Protein AF-A0A8C5S4S9-F1 (afdb_monomer)

Structure (mmCIF, N/CA/C/O backbone):
data_AF-A0A8C5S4S9-F1
#
_entry.id   AF-A0A8C5S4S9-F1
#
loop_
_atom_site.group_PDB
_atom_site.id
_atom_site.type_symbol
_atom_site.label_atom_id
_atom_site.label_alt_id
_atom_site.label_comp_id
_atom_site.label_asym_id
_atom_site.label_entity_id
_atom_site.label_seq_id
_atom_site.pdbx_PDB_ins_code
_atom_site.Cartn_x
_atom_site.Cartn_y
_atom_site.Cartn_z
_atom_site.occupancy
_atom_site.B_iso_or_equiv
_atom_site.auth_seq_id
_atom_site.auth_comp_id
_atom_site.auth_asym_id
_atom_site.auth_atom_id
_atom_site.pdbx_PDB_model_num
ATOM 1 N N . MET A 1 1 ? 7.494 -18.352 -53.595 1.00 38.97 1 MET A N 1
ATOM 2 C CA . MET A 1 1 ? 6.704 -17.317 -52.896 1.00 38.97 1 MET A CA 1
ATOM 3 C C . MET A 1 1 ? 6.605 -17.725 -51.432 1.00 38.97 1 MET A C 1
ATOM 5 O O . MET A 1 1 ? 5.595 -18.235 -50.976 1.00 38.97 1 MET A O 1
ATOM 9 N N . THR A 1 2 ? 7.733 -17.631 -50.736 1.00 35.62 2 THR A N 1
ATOM 10 C CA . THR A 1 2 ? 7.888 -17.938 -49.314 1.00 35.62 2 THR A CA 1
ATOM 11 C C . THR A 1 2 ? 7.543 -16.669 -48.554 1.00 35.62 2 THR A C 1
ATOM 13 O O . THR A 1 2 ? 8.351 -15.748 -48.471 1.00 35.6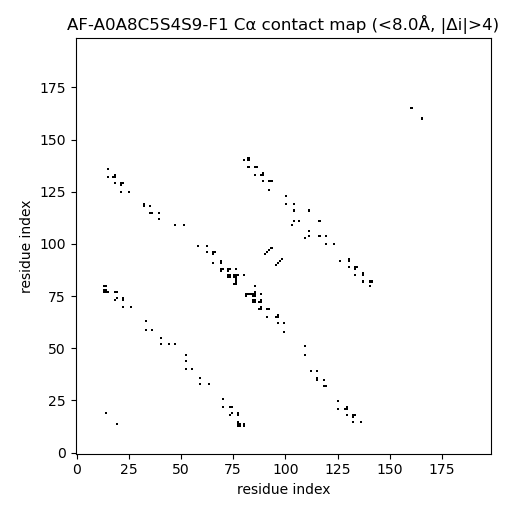2 2 THR A O 1
ATOM 16 N N . VAL A 1 3 ? 6.305 -16.586 -48.073 1.00 40.84 3 VAL A N 1
ATOM 17 C CA . VAL A 1 3 ? 5.903 -15.522 -47.154 1.00 40.84 3 VAL A CA 1
ATOM 18 C C . VAL A 1 3 ? 6.574 -15.833 -45.823 1.00 40.84 3 VAL A C 1
ATOM 20 O O . VAL A 1 3 ? 6.174 -16.738 -45.095 1.00 40.84 3 VAL A O 1
ATOM 23 N N . PHE A 1 4 ? 7.662 -15.111 -45.579 1.00 39.53 4 PHE A N 1
ATOM 24 C CA . PHE A 1 4 ? 8.308 -14.951 -44.290 1.00 39.53 4 PHE A CA 1
ATOM 25 C C . PHE A 1 4 ? 7.225 -14.461 -43.321 1.00 39.53 4 PHE A C 1
ATOM 27 O O . PHE A 1 4 ? 6.829 -13.297 -43.360 1.00 39.53 4 PHE A O 1
ATOM 34 N N . PHE A 1 5 ? 6.687 -15.359 -42.497 1.00 38.72 5 PHE A N 1
ATOM 35 C CA . PHE A 1 5 ? 5.908 -14.968 -41.330 1.00 38.72 5 PHE A CA 1
ATOM 36 C C . PHE A 1 5 ? 6.925 -14.384 -40.346 1.00 38.72 5 PHE A C 1
ATOM 38 O O . PHE A 1 5 ? 7.468 -15.075 -39.488 1.00 38.72 5 PHE A O 1
ATOM 45 N N . SER A 1 6 ? 7.285 -13.120 -40.569 1.00 36.81 6 SER A N 1
ATOM 46 C CA . SER A 1 6 ? 7.938 -12.308 -39.560 1.00 36.81 6 SER A CA 1
ATOM 47 C C . SER A 1 6 ? 6.932 -12.216 -38.421 1.00 36.81 6 SER A C 1
ATOM 49 O O . SER A 1 6 ? 5.941 -11.492 -38.500 1.00 36.81 6 SER A O 1
ATOM 51 N N . VAL A 1 7 ? 7.143 -13.050 -37.402 1.00 41.44 7 VAL A N 1
ATOM 52 C CA . VAL A 1 7 ? 6.649 -12.796 -36.054 1.00 41.44 7 VAL A CA 1
ATOM 53 C C . VAL A 1 7 ? 7.314 -11.490 -35.643 1.00 41.44 7 VAL A C 1
ATOM 55 O O . VAL A 1 7 ? 8.430 -11.459 -35.135 1.00 41.44 7 VAL A O 1
ATOM 58 N N . SER A 1 8 ? 6.661 -10.399 -36.014 1.00 35.59 8 SER A N 1
ATOM 59 C CA . SER A 1 8 ? 6.901 -9.080 -35.473 1.00 35.59 8 SER A CA 1
ATOM 60 C C . SER A 1 8 ? 6.427 -9.171 -34.023 1.00 35.59 8 SER A C 1
ATOM 62 O O . SER A 1 8 ? 5.236 -9.252 -33.723 1.00 35.59 8 SER A O 1
ATOM 64 N N . SER A 1 9 ? 7.402 -9.290 -33.123 1.00 41.84 9 SER A N 1
ATOM 65 C CA . SER A 1 9 ? 7.269 -9.118 -31.677 1.00 41.84 9 SER A CA 1
ATOM 66 C C . SER A 1 9 ? 6.984 -7.650 -31.339 1.00 41.84 9 SER A C 1
ATOM 68 O O . SER A 1 9 ? 7.637 -7.070 -30.477 1.00 41.84 9 SER A O 1
ATOM 70 N N . ASP A 1 10 ? 6.033 -7.029 -32.031 1.00 40.47 10 ASP A N 1
ATOM 71 C CA . ASP A 1 10 ? 5.680 -5.635 -31.812 1.00 40.47 10 ASP A CA 1
ATOM 72 C C . ASP A 1 10 ? 4.428 -5.588 -30.927 1.00 40.47 10 ASP A C 1
ATOM 74 O O . ASP A 1 10 ? 3.316 -5.894 -31.366 1.00 40.47 10 ASP A O 1
ATOM 78 N N . ASN A 1 11 ? 4.654 -5.179 -29.668 1.00 42.78 11 ASN A N 1
ATOM 79 C CA . ASN A 1 11 ? 3.703 -4.870 -28.578 1.00 42.78 11 ASN A CA 1
ATOM 80 C C . ASN A 1 11 ? 3.531 -5.913 -27.455 1.00 42.78 11 ASN A C 1
ATOM 82 O O . ASN A 1 11 ? 2.502 -5.929 -26.773 1.00 42.78 11 ASN A O 1
ATOM 86 N N . GLU A 1 12 ? 4.525 -6.762 -27.194 1.00 39.09 12 GLU A N 1
ATOM 87 C CA . GLU A 1 12 ? 4.418 -7.776 -26.141 1.00 39.09 12 GLU A CA 1
ATOM 88 C C . GLU A 1 12 ? 4.903 -7.265 -24.765 1.00 39.09 12 GLU A C 1
ATOM 90 O O . GLU A 1 12 ? 6.064 -7.380 -24.395 1.00 39.09 12 GLU A O 1
ATOM 95 N N . ILE A 1 13 ? 3.946 -6.727 -23.996 1.00 50.44 13 ILE A N 1
ATOM 96 C CA . ILE A 1 13 ? 3.902 -6.675 -22.521 1.00 50.44 13 ILE A CA 1
ATOM 97 C C . ILE A 1 13 ? 5.041 -5.898 -21.841 1.00 50.44 13 ILE A C 1
ATOM 99 O O . ILE A 1 13 ? 6.048 -6.468 -21.427 1.00 50.44 13 ILE A O 1
ATOM 103 N N . VAL A 1 14 ? 4.794 -4.623 -21.534 1.00 52.31 14 VAL A N 1
ATOM 104 C CA . VAL A 1 14 ? 5.668 -3.869 -20.614 1.00 52.31 14 VAL A CA 1
ATOM 105 C C . VAL A 1 14 ? 4.982 -3.374 -19.339 1.00 52.31 14 VAL A C 1
ATOM 107 O O . VAL A 1 14 ? 5.561 -2.665 -18.524 1.00 52.31 14 VAL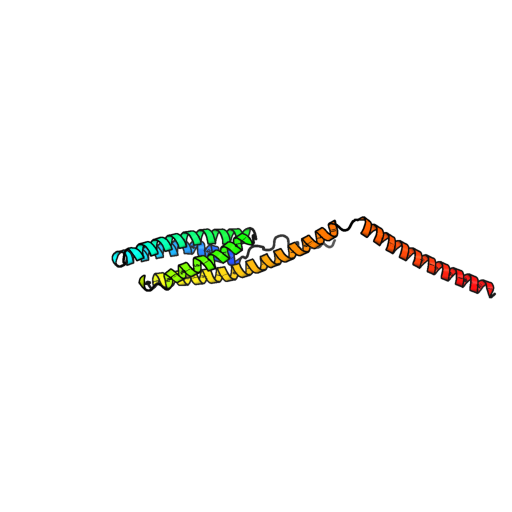 A O 1
ATOM 110 N N . SER A 1 15 ? 3.766 -3.854 -19.087 1.00 56.84 15 SER A N 1
ATOM 111 C CA . SER A 1 15 ? 3.096 -3.696 -17.799 1.00 56.84 15 SER A CA 1
ATOM 112 C C . SER A 1 15 ? 2.991 -5.042 -17.091 1.00 56.84 15 SER A C 1
ATOM 114 O O . SER A 1 15 ? 2.522 -6.028 -17.663 1.00 56.84 15 SER A O 1
ATOM 116 N N . SER A 1 16 ? 3.387 -5.104 -15.822 1.00 66.94 16 SER A N 1
ATOM 117 C CA . SER A 1 16 ? 3.239 -6.311 -15.011 1.00 66.94 16 SER A CA 1
ATOM 118 C C . SER A 1 16 ? 1.754 -6.582 -14.715 1.00 66.94 16 SER A C 1
ATOM 120 O O . SER A 1 16 ? 1.133 -5.953 -13.857 1.00 66.94 16 SER A O 1
ATOM 122 N N . LEU A 1 17 ? 1.180 -7.537 -15.449 1.00 71.44 17 LEU A N 1
ATOM 123 C CA . LEU A 1 17 ? -0.217 -7.981 -15.335 1.00 71.44 17 LEU A CA 1
ATOM 124 C C . LEU A 1 17 ? -0.619 -8.354 -13.885 1.00 71.44 17 LEU A C 1
ATOM 126 O O . LEU A 1 17 ? -1.685 -7.932 -13.433 1.00 71.44 17 LEU A O 1
ATOM 130 N N . PRO A 1 18 ? 0.232 -9.034 -13.083 1.00 76.31 18 PRO A N 1
ATOM 131 C CA . PRO A 1 18 ? -0.090 -9.348 -11.688 1.00 76.31 18 PRO A CA 1
ATOM 132 C C . PRO A 1 18 ? -0.241 -8.115 -10.784 1.00 76.31 18 PRO A C 1
ATOM 134 O O . PRO A 1 18 ? -1.096 -8.104 -9.898 1.00 76.31 18 PRO A O 1
ATOM 137 N N . LEU A 1 19 ? 0.569 -7.072 -11.005 1.00 79.19 19 LEU A N 1
ATOM 138 C CA . LEU A 1 19 ? 0.519 -5.840 -10.216 1.00 79.19 19 LEU A CA 1
ATOM 139 C C . LEU A 1 19 ? -0.777 -5.075 -10.508 1.00 79.19 19 LEU A C 1
ATOM 141 O O . LEU A 1 19 ? -1.466 -4.666 -9.579 1.00 79.19 19 LEU A O 1
ATOM 145 N N . GLN A 1 20 ? -1.155 -4.962 -11.786 1.00 83.38 20 GLN A N 1
ATOM 146 C CA . GLN A 1 20 ? -2.422 -4.354 -12.212 1.00 83.38 20 GLN A CA 1
ATOM 147 C C . GLN A 1 20 ? -3.637 -5.051 -11.595 1.00 83.38 20 GLN A C 1
ATOM 149 O O . GLN A 1 20 ? -4.500 -4.386 -11.021 1.00 83.38 20 GLN A O 1
ATOM 154 N N . MET A 1 21 ? -3.679 -6.385 -11.653 1.00 83.81 21 MET A N 1
ATOM 155 C CA . MET A 1 21 ? -4.779 -7.148 -11.060 1.00 83.81 21 MET A CA 1
ATOM 156 C C . MET A 1 21 ? -4.850 -6.946 -9.543 1.00 83.81 21 MET A C 1
ATOM 158 O O . MET A 1 21 ? -5.934 -6.748 -8.997 1.00 83.81 21 MET A O 1
ATOM 162 N N . SER A 1 22 ? -3.707 -6.926 -8.852 1.00 82.56 22 SER A N 1
ATOM 163 C CA . SER A 1 22 ? -3.674 -6.682 -7.406 1.00 82.56 22 SER A CA 1
ATOM 164 C C . SER A 1 22 ? -4.123 -5.270 -7.022 1.00 82.56 22 SER A C 1
ATOM 166 O O . SER A 1 22 ? -4.872 -5.113 -6.057 1.00 82.56 22 SER A O 1
ATOM 168 N N . LEU A 1 23 ? -3.707 -4.247 -7.775 1.00 84.88 23 LEU A N 1
ATOM 169 C CA . LEU A 1 23 ? -4.139 -2.863 -7.560 1.00 84.88 23 LEU A CA 1
ATOM 170 C C . LEU A 1 23 ? -5.648 -2.712 -7.767 1.00 84.88 23 LEU A C 1
ATOM 172 O O . LEU A 1 23 ? -6.304 -2.039 -6.976 1.00 84.88 23 LEU A O 1
ATOM 176 N N . TYR A 1 24 ? -6.207 -3.383 -8.777 1.00 86.69 24 TYR A N 1
ATOM 177 C CA . TYR A 1 24 ? -7.645 -3.373 -9.037 1.00 86.69 24 TYR A CA 1
ATOM 178 C C . TYR A 1 24 ? -8.449 -3.949 -7.866 1.00 86.69 24 TYR A C 1
ATOM 180 O O . TYR A 1 24 ? -9.407 -3.328 -7.403 1.00 86.69 24 TYR A O 1
ATOM 188 N N . PHE A 1 25 ? -8.040 -5.106 -7.336 1.00 86.44 25 PHE A N 1
ATOM 189 C CA . PHE A 1 25 ? -8.694 -5.678 -6.156 1.00 86.44 25 PHE A CA 1
ATOM 190 C C . PHE A 1 25 ? -8.554 -4.779 -4.926 1.00 86.44 25 PHE A C 1
ATOM 192 O O . PHE A 1 25 ? -9.504 -4.644 -4.156 1.00 86.44 25 PHE A O 1
ATOM 199 N N . ASN A 1 26 ? -7.400 -4.131 -4.756 1.00 86.94 26 ASN A N 1
ATOM 200 C CA . ASN A 1 26 ? -7.175 -3.237 -3.627 1.00 86.94 26 ASN A CA 1
ATOM 201 C C . ASN A 1 26 ? -8.050 -1.970 -3.708 1.00 86.94 26 ASN A C 1
ATOM 203 O O . ASN A 1 26 ? -8.653 -1.587 -2.709 1.00 86.94 26 ASN A O 1
ATOM 207 N N . LEU A 1 27 ? -8.240 -1.404 -4.906 1.00 88.44 27 LEU A N 1
ATOM 208 C CA . LEU A 1 27 ? -9.135 -0.263 -5.132 1.00 88.44 27 LEU A CA 1
ATOM 209 C C . LEU A 1 27 ? -10.578 -0.551 -4.687 1.00 88.44 27 LEU A C 1
ATOM 211 O O . LEU A 1 27 ? -11.213 0.301 -4.070 1.00 88.44 27 LEU A O 1
ATOM 215 N N . TRP A 1 28 ? -11.088 -1.754 -4.963 1.00 88.19 28 TRP A N 1
ATOM 216 C CA . TRP A 1 28 ? -12.419 -2.179 -4.516 1.00 88.19 28 TRP A CA 1
ATOM 217 C 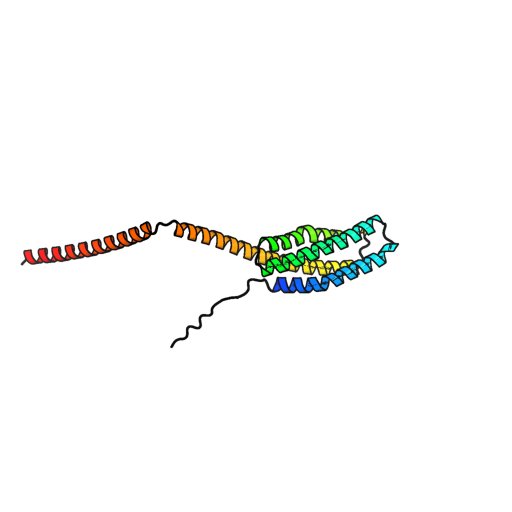C . TRP A 1 28 ? -12.476 -2.533 -3.029 1.00 88.19 28 TRP A C 1
ATOM 219 O O . TRP A 1 28 ? -13.494 -2.306 -2.375 1.00 88.19 28 TRP A O 1
ATOM 229 N N . PHE A 1 29 ? -11.390 -3.074 -2.477 1.00 87.12 29 PHE A N 1
ATOM 230 C CA . PHE A 1 29 ? -11.291 -3.383 -1.053 1.00 87.12 29 PHE A CA 1
ATOM 231 C C . PHE A 1 29 ? -11.189 -2.119 -0.186 1.00 87.12 29 PHE A C 1
ATOM 233 O O . PHE A 1 29 ? -11.683 -2.105 0.940 1.00 87.12 29 PHE A O 1
ATOM 240 N N . PHE A 1 30 ? -10.598 -1.043 -0.703 1.00 87.56 30 PHE A N 1
ATOM 241 C CA . PHE A 1 30 ? -10.390 0.210 0.019 1.00 87.56 30 PHE A CA 1
ATOM 242 C C . PHE A 1 30 ? -11.662 0.835 0.634 1.00 87.56 30 PHE A C 1
ATOM 244 O O . PHE A 1 30 ? -11.658 1.088 1.841 1.00 87.56 30 PHE A O 1
ATOM 251 N N . PRO A 1 31 ? -12.773 1.054 -0.102 1.00 89.50 31 PRO A N 1
ATOM 252 C CA . PRO A 1 31 ? -14.001 1.591 0.491 1.00 89.50 31 PRO A CA 1
ATOM 253 C C . PRO A 1 31 ? -14.595 0.656 1.551 1.00 89.50 31 PRO A C 1
ATOM 255 O O . PRO A 1 31 ? -15.156 1.128 2.540 1.00 89.50 31 PRO A O 1
ATOM 258 N N . PHE A 1 32 ? -14.433 -0.662 1.390 1.00 88.94 32 PHE A N 1
ATOM 259 C CA . PHE A 1 32 ? -14.856 -1.642 2.389 1.00 88.94 32 PHE A CA 1
ATOM 260 C C . PHE A 1 32 ? -14.006 -1.554 3.665 1.00 88.94 32 PHE A C 1
ATOM 262 O O . PHE A 1 32 ? -14.555 -1.475 4.766 1.00 88.94 32 PHE A O 1
ATOM 269 N N . TRP A 1 33 ? -12.678 -1.492 3.526 1.00 88.94 33 TRP A N 1
ATOM 270 C CA . TRP A 1 33 ? -11.756 -1.264 4.641 1.00 88.94 33 TRP A CA 1
ATOM 271 C C . TRP A 1 33 ? -12.110 0.032 5.379 1.00 88.94 33 TRP A C 1
ATOM 273 O O . TRP A 1 33 ? -12.269 0.020 6.599 1.00 88.94 33 TRP A O 1
ATOM 283 N N . TRP A 1 34 ? -12.333 1.127 4.649 1.00 90.19 34 TRP A N 1
ATOM 284 C CA . TRP A 1 34 ? -12.670 2.430 5.222 1.00 90.19 34 TRP A CA 1
ATOM 285 C C . TRP A 1 34 ? -14.006 2.416 5.976 1.00 90.19 34 TRP A C 1
ATOM 287 O O . TRP A 1 34 ? -14.070 2.855 7.126 1.00 90.19 34 TRP A O 1
ATOM 297 N N . ALA A 1 35 ? -15.054 1.842 5.377 1.00 90.12 35 ALA A N 1
ATOM 298 C CA . ALA A 1 35 ? -16.357 1.695 6.023 1.00 90.12 35 ALA A CA 1
ATOM 299 C C . ALA A 1 35 ? -16.266 0.847 7.301 1.00 90.12 35 ALA A C 1
ATOM 301 O O . ALA A 1 35 ? -16.835 1.218 8.331 1.00 90.12 35 ALA A O 1
ATOM 302 N N . SER A 1 36 ? -15.505 -0.253 7.262 1.00 87.88 36 SER A N 1
ATOM 303 C CA . SER A 1 36 ? -15.272 -1.082 8.446 1.00 87.88 36 SER A CA 1
ATOM 304 C C . SER A 1 36 ? -14.525 -0.306 9.537 1.00 87.88 36 SER A C 1
ATOM 306 O O . SER A 1 36 ? -14.958 -0.316 10.684 1.00 87.88 36 SER A O 1
ATOM 308 N N . SER A 1 37 ? -13.490 0.466 9.191 1.00 87.69 37 SER A N 1
ATOM 309 C CA . SER A 1 37 ? -12.743 1.303 10.137 1.00 87.69 37 SER A CA 1
ATOM 310 C C . SER A 1 37 ? -13.637 2.349 10.814 1.00 87.69 37 SER A C 1
ATOM 312 O O . SER A 1 37 ? -13.530 2.558 12.023 1.00 87.69 37 SER A O 1
ATOM 314 N N . ILE A 1 38 ? -14.576 2.957 10.080 1.00 89.25 38 ILE A N 1
ATOM 315 C CA . ILE A 1 38 ? -15.553 3.898 10.653 1.00 89.25 38 ILE A CA 1
ATOM 316 C C . ILE A 1 38 ? -16.549 3.196 11.569 1.00 89.25 38 ILE A C 1
ATOM 318 O O . ILE A 1 38 ? -16.791 3.676 12.676 1.00 89.25 38 ILE A O 1
ATOM 322 N N . ALA A 1 39 ? -17.125 2.072 11.138 1.00 88.38 39 ALA A N 1
ATOM 323 C CA . ALA A 1 39 ? -18.076 1.320 11.955 1.00 88.38 39 ALA A CA 1
ATOM 324 C C . ALA A 1 39 ? -17.450 0.922 13.302 1.00 88.38 39 ALA A C 1
ATOM 326 O O . ALA A 1 39 ? -18.063 1.063 14.360 1.00 88.38 39 ALA A O 1
ATOM 327 N N . MET A 1 40 ? -16.188 0.506 13.273 1.00 83.50 40 MET A N 1
ATOM 328 C CA . MET A 1 40 ? -15.442 0.088 14.456 1.00 83.50 40 MET A CA 1
ATOM 329 C C . MET A 1 40 ? -15.078 1.261 15.366 1.00 83.50 40 MET A C 1
ATOM 331 O O . MET A 1 40 ? -15.190 1.152 16.592 1.00 83.50 40 MET A O 1
ATOM 335 N N . LEU A 1 41 ? -14.741 2.412 14.777 1.00 84.12 41 LEU A N 1
ATOM 336 C CA . LEU A 1 41 ? -14.554 3.659 15.513 1.00 84.12 41 LEU A CA 1
ATOM 337 C C . LEU A 1 41 ? -15.836 4.067 16.253 1.00 84.12 41 LEU A C 1
ATOM 339 O O . LEU A 1 41 ? -15.757 4.427 17.425 1.00 84.12 41 LEU A O 1
ATOM 343 N N . GLN A 1 42 ? -17.006 3.965 15.611 1.00 85.00 42 GLN A N 1
ATOM 344 C CA . GLN A 1 42 ? -18.306 4.290 16.218 1.00 85.00 42 GLN A CA 1
ATOM 345 C C . GLN A 1 42 ? -18.621 3.388 17.419 1.00 85.00 42 GLN A C 1
ATOM 347 O O . GLN A 1 42 ? -18.983 3.887 18.483 1.00 85.00 42 GLN A O 1
ATOM 352 N N . LEU A 1 43 ? -18.399 2.074 17.295 1.00 82.88 43 LEU A N 1
ATOM 353 C CA . LEU A 1 43 ? -18.622 1.118 18.391 1.00 82.88 43 LEU A CA 1
ATOM 354 C C . LEU A 1 43 ? -17.753 1.406 19.624 1.00 82.88 43 LEU A C 1
ATOM 356 O O . LEU A 1 43 ? -18.144 1.117 20.754 1.00 82.88 43 LEU A O 1
ATOM 360 N N . LYS A 1 44 ? -16.562 1.967 19.412 1.00 79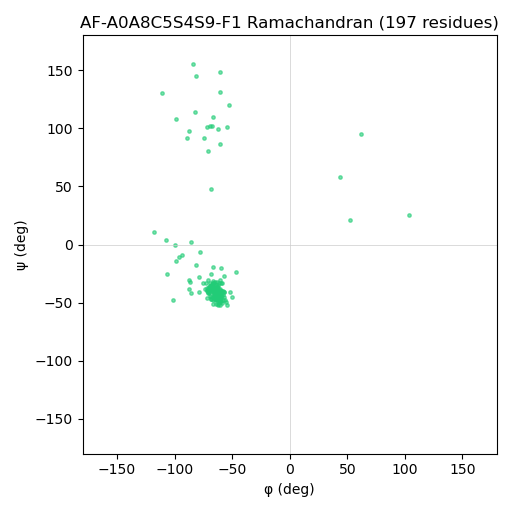.19 44 LYS A N 1
ATOM 361 C CA . LYS A 1 44 ? -15.585 2.269 20.464 1.00 79.19 44 LYS A CA 1
ATOM 362 C C . LYS A 1 44 ? -15.651 3.710 20.965 1.00 79.19 44 LYS A C 1
ATOM 364 O O . LYS A 1 44 ? -15.035 4.024 21.986 1.00 79.19 44 LYS A O 1
ATOM 369 N N . TYR A 1 45 ? -16.393 4.575 20.275 1.00 77.69 45 TYR A N 1
ATOM 370 C CA . TYR A 1 45 ? -16.362 6.022 20.471 1.00 77.69 45 TYR A CA 1
ATOM 371 C C . TYR A 1 45 ? -16.740 6.446 21.898 1.00 77.69 45 TYR A C 1
ATOM 373 O O . TYR A 1 45 ? -16.178 7.402 22.430 1.00 77.69 45 TYR A O 1
ATOM 381 N N . SER A 1 46 ? -17.645 5.711 22.548 1.00 74.75 46 SER A N 1
ATOM 382 C CA . SER A 1 46 ? -18.094 6.000 23.917 1.00 74.75 46 SER A CA 1
ATOM 383 C C . SER A 1 46 ? -17.156 5.486 25.014 1.00 74.75 46 SER A C 1
ATOM 385 O O . SER A 1 46 ? -17.264 5.933 26.150 1.00 74.75 46 SER A O 1
ATOM 387 N N . VAL A 1 47 ? -16.256 4.547 24.702 1.00 75.38 47 VAL A N 1
ATOM 388 C CA . VAL A 1 47 ? -15.431 3.835 25.700 1.00 75.38 47 VAL A CA 1
ATOM 389 C C . VAL A 1 47 ? -13.973 4.305 25.681 1.00 75.38 47 VAL A C 1
ATOM 391 O O . VAL A 1 47 ? -13.272 4.190 26.686 1.00 75.38 47 VAL A O 1
ATOM 394 N N . LEU A 1 48 ? -13.494 4.830 24.548 1.00 77.56 48 LEU A N 1
ATOM 395 C CA . LEU A 1 48 ? -12.108 5.275 24.405 1.00 77.56 48 LEU A CA 1
ATOM 396 C C . LEU A 1 48 ? -11.872 6.687 24.980 1.00 77.56 48 LEU A C 1
ATOM 398 O O . LEU A 1 48 ? -12.721 7.563 24.816 1.00 77.56 48 LEU A O 1
ATOM 402 N N . PRO A 1 49 ? -10.692 6.946 25.573 1.00 80.94 49 PRO A N 1
ATOM 403 C CA . PRO A 1 49 ? -10.229 8.297 25.891 1.00 80.94 49 PRO A CA 1
ATOM 404 C C . PRO A 1 49 ? -10.090 9.188 24.645 1.00 80.94 49 PRO A C 1
ATOM 406 O O . PRO A 1 49 ? -9.720 8.708 23.572 1.00 80.94 49 PRO A O 1
ATOM 409 N N . ASP A 1 50 ? -10.310 10.498 24.787 1.00 82.56 50 ASP A N 1
ATOM 410 C CA . ASP A 1 50 ? -10.366 11.435 23.650 1.00 82.56 50 ASP A CA 1
ATOM 411 C C . ASP A 1 50 ? -9.067 11.529 22.833 1.00 82.56 50 ASP A C 1
ATOM 413 O O . ASP A 1 50 ? -9.116 11.653 21.609 1.00 82.56 50 ASP A O 1
ATOM 417 N N . TYR A 1 51 ? -7.899 11.387 23.467 1.00 84.19 51 TYR A N 1
ATOM 418 C CA . TYR A 1 51 ? -6.617 11.410 22.755 1.00 84.19 51 TYR A CA 1
ATOM 419 C C . TYR A 1 51 ? -6.469 10.229 21.780 1.00 84.19 51 TYR A C 1
ATOM 421 O O . TYR A 1 51 ? -5.991 10.410 20.661 1.00 84.19 51 TYR A O 1
ATOM 429 N N . TYR A 1 52 ? -6.949 9.033 22.143 1.00 82.38 52 TYR A N 1
ATOM 430 C CA . TYR A 1 52 ? -6.943 7.880 21.237 1.00 82.38 52 TYR A CA 1
ATOM 431 C C . TYR A 1 52 ? -7.927 8.048 20.079 1.00 82.38 52 TYR A C 1
ATOM 433 O O . TYR A 1 52 ? -7.634 7.597 18.973 1.00 82.38 52 TYR A O 1
ATOM 441 N N . LYS A 1 53 ? -9.063 8.727 20.293 1.00 85.31 53 LYS A N 1
ATOM 442 C CA . LYS A 1 53 ? -10.010 9.046 19.209 1.00 85.31 53 LYS A CA 1
ATOM 443 C C . LYS A 1 53 ? -9.342 9.920 18.154 1.00 85.31 53 LYS A C 1
ATOM 445 O O . LYS A 1 53 ? -9.437 9.617 16.968 1.00 85.31 53 LYS A O 1
ATOM 450 N N . PHE A 1 54 ? -8.633 10.965 18.586 1.00 87.25 54 PHE A N 1
ATOM 451 C CA . PHE A 1 54 ? -7.926 11.865 17.676 1.00 87.25 54 PHE A CA 1
ATOM 452 C C . PHE A 1 54 ? -6.848 11.131 16.871 1.00 87.25 54 PHE A C 1
ATOM 454 O O . PHE A 1 54 ? -6.771 11.286 15.650 1.00 87.25 54 PHE A O 1
ATOM 461 N N . ILE A 1 55 ? -6.064 10.283 17.542 1.00 87.75 55 ILE A N 1
ATOM 462 C CA . ILE A 1 55 ? -5.045 9.446 16.900 1.00 87.75 55 ILE A CA 1
ATOM 463 C C . ILE A 1 55 ? -5.685 8.511 15.865 1.00 87.75 55 ILE A C 1
ATOM 465 O O . ILE A 1 55 ? -5.223 8.468 14.730 1.00 87.75 55 ILE A O 1
ATOM 469 N N . LEU A 1 56 ? -6.767 7.804 16.210 1.00 86.31 56 LEU A N 1
ATOM 470 C CA . LEU A 1 56 ? -7.455 6.893 15.286 1.00 86.31 56 LEU A CA 1
ATOM 471 C C . LEU A 1 56 ? -8.012 7.611 14.057 1.00 86.31 56 LEU A C 1
ATOM 473 O O . LEU A 1 56 ? -7.785 7.159 12.938 1.00 86.31 56 LEU A O 1
ATOM 477 N N . VAL A 1 57 ? -8.718 8.728 14.251 1.00 89.25 57 VAL A N 1
ATOM 478 C CA . VAL A 1 57 ? -9.286 9.515 13.145 1.00 89.25 57 VAL A CA 1
ATOM 479 C C . VAL A 1 57 ? -8.176 10.005 12.220 1.00 89.25 57 VAL A C 1
ATOM 481 O O . VAL A 1 57 ? -8.267 9.839 11.003 1.00 89.25 57 VAL A O 1
ATOM 484 N N . THR A 1 58 ? -7.101 10.545 12.797 1.00 90.56 58 THR A N 1
ATOM 485 C CA . THR A 1 58 ? -5.944 11.025 12.033 1.00 90.56 58 THR A CA 1
ATOM 486 C C . THR A 1 58 ? -5.292 9.886 11.256 1.00 90.56 58 THR A C 1
ATOM 488 O O . THR A 1 58 ? -5.025 10.042 10.067 1.00 90.56 58 THR A O 1
ATOM 491 N N . SER A 1 59 ? -5.098 8.721 11.877 1.00 88.75 59 SER A N 1
ATOM 492 C CA . SER A 1 59 ? -4.534 7.552 11.203 1.00 88.75 59 SER A CA 1
ATOM 493 C C . SER A 1 59 ? -5.426 7.043 10.072 1.00 88.75 59 SER A C 1
ATOM 495 O O . SER A 1 59 ? -4.906 6.760 9.001 1.00 88.75 59 SER A O 1
ATOM 497 N N . ILE A 1 60 ? -6.754 6.982 10.243 1.00 89.69 60 ILE A N 1
ATOM 498 C CA . ILE A 1 60 ? -7.679 6.569 9.169 1.00 89.69 60 ILE A CA 1
ATOM 499 C C . ILE A 1 60 ? -7.567 7.517 7.968 1.00 89.69 60 ILE A C 1
ATOM 501 O O . ILE A 1 60 ? -7.481 7.052 6.829 1.00 89.69 60 ILE A O 1
ATOM 505 N N . ILE A 1 61 ? -7.532 8.833 8.203 1.00 91.81 61 ILE A N 1
ATOM 506 C CA . ILE A 1 61 ? -7.370 9.836 7.139 1.00 91.81 61 ILE A CA 1
ATOM 507 C C . ILE A 1 61 ? -6.001 9.688 6.467 1.00 91.81 61 ILE A C 1
ATOM 509 O O . ILE A 1 61 ? -5.918 9.647 5.240 1.00 91.81 61 ILE A O 1
ATOM 513 N N . LEU A 1 62 ? -4.934 9.569 7.256 1.00 91.75 62 LEU A N 1
ATOM 514 C CA . LEU A 1 62 ? -3.570 9.471 6.750 1.00 91.75 62 LEU A CA 1
ATOM 515 C C . LEU A 1 62 ? -3.369 8.193 5.924 1.00 91.75 62 LEU A C 1
ATOM 517 O O . LEU A 1 62 ? -2.893 8.275 4.794 1.00 91.75 62 LEU A O 1
ATOM 521 N N . THR A 1 63 ? -3.813 7.035 6.424 1.00 89.31 63 THR A N 1
ATOM 522 C CA . THR A 1 63 ? -3.809 5.769 5.674 1.00 89.31 63 THR A CA 1
ATOM 523 C C . THR A 1 63 ? -4.621 5.888 4.387 1.00 89.31 63 THR A C 1
ATOM 525 O O . THR A 1 63 ? -4.169 5.407 3.355 1.00 89.31 63 THR A O 1
ATOM 528 N N . SER A 1 64 ? -5.771 6.569 4.415 1.00 90.19 64 SER A N 1
ATOM 529 C CA . SER A 1 64 ? -6.602 6.783 3.223 1.00 90.19 64 SER A CA 1
ATOM 530 C C . SER A 1 64 ? -5.888 7.605 2.150 1.00 90.19 64 SER A C 1
ATOM 532 O O . SER A 1 64 ? -5.887 7.231 0.980 1.00 90.19 64 SER A O 1
ATOM 534 N N . LEU A 1 65 ? -5.244 8.707 2.540 1.00 93.31 65 LEU A N 1
ATOM 535 C CA . LEU A 1 65 ? -4.498 9.557 1.612 1.00 93.31 65 LEU A CA 1
ATOM 536 C C . LEU A 1 65 ? -3.284 8.829 1.028 1.00 93.31 65 LEU A C 1
ATOM 538 O O . LEU A 1 65 ? -3.080 8.857 -0.187 1.00 93.31 65 LEU A O 1
ATOM 542 N N . ILE A 1 66 ? -2.502 8.149 1.874 1.00 90.94 66 ILE A N 1
ATOM 543 C CA . ILE A 1 66 ? -1.335 7.380 1.423 1.00 90.94 66 ILE A CA 1
ATOM 544 C C . ILE A 1 66 ? -1.776 6.251 0.490 1.00 90.94 66 ILE A C 1
ATOM 546 O O . ILE A 1 66 ? -1.125 6.027 -0.528 1.00 90.94 66 ILE A O 1
ATOM 550 N N . GLU A 1 67 ? -2.888 5.573 0.788 1.00 90.50 67 GLU A N 1
ATOM 551 C CA . GLU A 1 67 ? -3.443 4.527 -0.070 1.00 90.50 67 GLU A CA 1
ATOM 552 C C . GLU A 1 67 ? -3.765 5.050 -1.466 1.00 90.50 67 GLU A C 1
ATOM 554 O O . GLU A 1 67 ? -3.318 4.470 -2.451 1.00 90.50 67 GLU A O 1
ATOM 559 N N . VAL A 1 68 ? -4.486 6.169 -1.562 1.00 90.25 68 VAL A N 1
ATOM 560 C CA . VAL A 1 68 ? -4.876 6.757 -2.851 1.00 90.25 68 VAL A CA 1
ATOM 561 C C . VAL A 1 68 ? -3.648 7.159 -3.668 1.00 90.25 68 VAL A C 1
ATOM 563 O O . VAL A 1 68 ? -3.552 6.808 -4.846 1.00 90.25 68 VAL A O 1
ATOM 566 N N . ILE A 1 69 ? -2.683 7.845 -3.046 1.00 90.31 69 ILE A N 1
ATOM 567 C CA . ILE A 1 69 ? -1.429 8.237 -3.711 1.00 90.31 69 ILE A CA 1
ATOM 568 C C . ILE A 1 69 ? -0.661 6.994 -4.162 1.00 90.31 69 ILE A C 1
ATOM 570 O O . ILE A 1 69 ? -0.148 6.947 -5.283 1.00 90.31 69 ILE A O 1
ATOM 574 N N . ARG A 1 70 ? -0.606 5.965 -3.311 1.00 90.38 70 ARG A N 1
ATOM 575 C CA . ARG A 1 70 ? 0.058 4.709 -3.634 1.00 90.38 70 ARG A CA 1
ATOM 576 C C . ARG A 1 70 ? -0.616 4.034 -4.828 1.00 90.38 70 ARG A C 1
ATOM 578 O O . ARG A 1 70 ? 0.071 3.722 -5.793 1.00 90.38 70 ARG A O 1
ATOM 585 N N . LEU A 1 71 ? -1.933 3.843 -4.817 1.00 87.31 71 LEU A N 1
ATOM 586 C CA . LEU A 1 71 ? -2.658 3.221 -5.931 1.00 87.31 71 LEU A CA 1
ATOM 587 C C . LEU A 1 71 ? -2.442 3.986 -7.246 1.00 87.31 71 LEU A C 1
ATOM 589 O O . LEU A 1 71 ? -2.216 3.359 -8.283 1.00 87.31 71 LEU A O 1
ATOM 593 N N . TYR A 1 72 ? -2.423 5.323 -7.196 1.00 87.44 72 TYR A N 1
ATOM 594 C CA . TYR A 1 72 ? -2.128 6.164 -8.356 1.00 87.44 72 TYR A CA 1
ATOM 595 C C . TYR A 1 72 ? -0.715 5.929 -8.909 1.00 87.44 72 TYR A C 1
ATOM 597 O O . TYR A 1 72 ? -0.556 5.692 -10.106 1.00 87.44 72 TYR A O 1
ATOM 605 N N . LEU A 1 73 ? 0.308 5.942 -8.049 1.00 85.62 73 LEU A N 1
ATOM 606 C CA . LEU A 1 73 ? 1.695 5.709 -8.464 1.00 85.62 73 LEU A CA 1
ATOM 607 C C . LEU A 1 73 ? 1.921 4.284 -8.974 1.00 85.62 73 LEU A C 1
ATOM 609 O O . LEU A 1 73 ? 2.650 4.096 -9.943 1.00 85.62 73 LEU A O 1
ATOM 613 N N . GLY A 1 74 ? 1.269 3.286 -8.374 1.00 85.00 74 GLY A N 1
ATOM 614 C CA . GLY A 1 74 ? 1.333 1.899 -8.839 1.00 85.00 74 GLY A CA 1
ATOM 615 C C . GLY A 1 74 ? 0.698 1.721 -10.219 1.00 85.00 74 GLY A C 1
ATOM 616 O O . GLY A 1 74 ? 1.252 1.023 -11.068 1.00 85.00 74 GLY A O 1
ATOM 617 N N . TYR A 1 75 ? -0.431 2.391 -10.469 1.00 83.12 75 TYR A N 1
ATOM 618 C CA . TYR A 1 75 ? -1.082 2.392 -11.778 1.00 83.12 75 TYR A CA 1
ATOM 619 C C . TYR A 1 75 ? -0.224 3.113 -12.825 1.00 83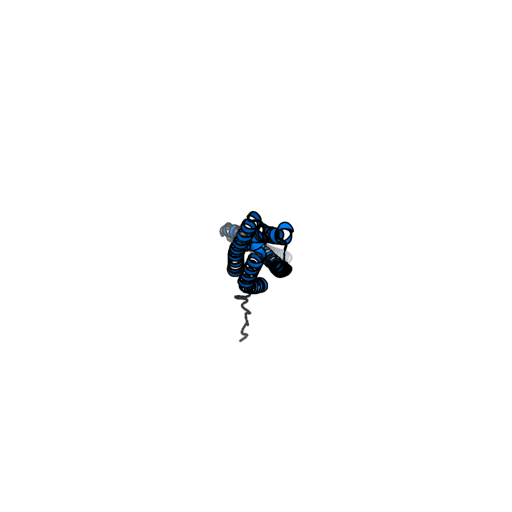.12 75 TYR A C 1
ATOM 621 O O . TYR A 1 75 ? 0.087 2.538 -13.869 1.00 83.12 75 TYR A O 1
ATOM 629 N N . MET A 1 76 ? 0.219 4.338 -12.524 1.00 79.62 76 MET A N 1
ATOM 630 C CA . MET A 1 76 ? 0.999 5.161 -13.450 1.00 79.62 76 MET A CA 1
ATOM 631 C C . MET A 1 76 ? 2.384 4.565 -13.733 1.00 79.62 76 MET A C 1
ATOM 633 O O . MET A 1 76 ? 2.784 4.469 -14.890 1.00 79.62 76 MET A O 1
ATOM 637 N N . GLY A 1 77 ? 3.094 4.102 -12.701 1.00 76.81 77 GLY A N 1
ATOM 638 C CA . GLY A 1 77 ? 4.425 3.504 -12.829 1.00 76.81 77 GLY A CA 1
ATOM 639 C C . GLY A 1 77 ? 4.423 2.193 -13.615 1.00 76.81 77 GLY A C 1
ATOM 640 O O . GLY A 1 77 ? 5.370 1.918 -14.345 1.00 76.81 77 GLY A O 1
ATOM 641 N N . ASN A 1 78 ? 3.344 1.406 -13.537 1.00 77.25 78 ASN A N 1
ATOM 642 C CA . ASN A 1 78 ? 3.221 0.174 -14.318 1.00 77.25 78 ASN A CA 1
ATOM 643 C C . ASN A 1 78 ? 2.818 0.415 -15.782 1.00 77.25 78 ASN A C 1
ATOM 645 O O . ASN A 1 78 ? 3.133 -0.412 -16.628 1.00 77.25 78 ASN A O 1
ATOM 649 N N . LEU A 1 79 ? 2.095 1.501 -16.080 1.00 69.38 79 LEU A N 1
ATOM 650 C CA . LEU A 1 79 ? 1.659 1.850 -17.441 1.00 69.38 79 LEU A CA 1
ATOM 651 C C . LEU A 1 79 ? 2.692 2.660 -18.221 1.00 69.38 79 LEU A C 1
ATOM 653 O O . LEU A 1 79 ? 2.747 2.553 -19.439 1.00 69.38 79 LEU A O 1
ATOM 657 N N . GLN A 1 80 ? 3.464 3.498 -17.532 1.00 65.69 80 GLN A N 1
ATOM 658 C CA . GLN A 1 80 ? 4.447 4.382 -18.159 1.00 65.69 80 GLN A CA 1
ATOM 659 C C . GLN A 1 80 ? 5.879 3.836 -18.077 1.00 65.69 80 GLN A C 1
ATOM 661 O O . GLN A 1 80 ? 6.793 4.518 -18.525 1.00 65.69 80 GLN A O 1
ATOM 666 N N . GLU A 1 81 ? 6.082 2.662 -17.462 1.00 65.62 81 GLU A N 1
ATOM 667 C CA . GLU A 1 81 ? 7.398 2.050 -17.184 1.00 65.62 81 GLU A CA 1
ATOM 668 C C . GLU A 1 81 ? 8.389 2.964 -16.458 1.00 65.62 81 GLU A C 1
ATOM 670 O O . GLU A 1 81 ? 9.609 2.782 -16.497 1.00 65.62 81 GLU A O 1
ATOM 675 N N . LYS A 1 82 ? 7.881 3.986 -15.778 1.00 70.00 82 LYS A N 1
ATOM 676 C CA . LYS A 1 82 ? 8.752 4.963 -15.158 1.00 70.00 82 LYS A CA 1
ATOM 677 C C . LYS A 1 82 ? 9.239 4.442 -13.814 1.00 70.00 82 LYS A C 1
ATOM 679 O O . LYS A 1 82 ? 8.486 4.291 -12.8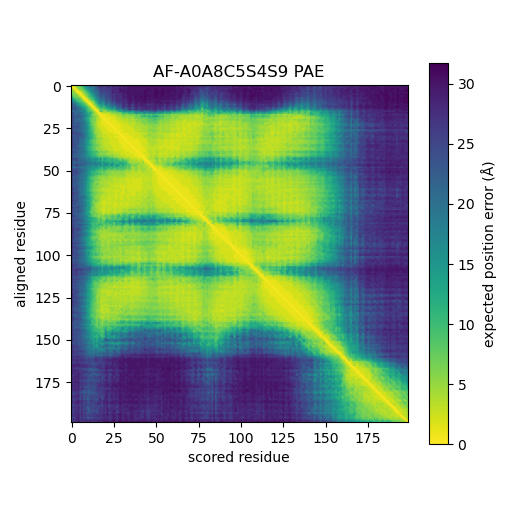48 1.00 70.00 82 LYS A O 1
ATOM 684 N N . VAL A 1 83 ? 10.548 4.201 -13.772 1.00 72.50 83 VAL A N 1
ATOM 685 C CA . VAL A 1 83 ? 11.302 3.786 -12.583 1.00 72.50 83 VAL A CA 1
ATOM 686 C C . VAL A 1 83 ? 11.025 4.671 -11.356 1.00 72.50 83 VAL A C 1
ATOM 688 O O . VAL A 1 83 ? 10.813 4.100 -10.284 1.00 72.50 83 VAL A O 1
ATOM 691 N N . PRO A 1 84 ? 10.993 6.022 -11.452 1.00 77.56 84 PRO A N 1
ATOM 692 C CA . PRO A 1 84 ? 10.779 6.855 -10.269 1.00 77.56 84 PRO A CA 1
ATOM 693 C C . PRO A 1 84 ? 9.392 6.675 -9.632 1.00 77.56 84 PRO A C 1
ATOM 695 O O . PRO A 1 84 ? 9.279 6.631 -8.408 1.00 77.56 84 PRO A O 1
ATOM 698 N N . GLU A 1 85 ? 8.341 6.513 -10.427 1.00 81.94 85 GLU A N 1
ATOM 699 C CA . GLU A 1 85 ? 6.960 6.370 -9.966 1.00 81.94 85 GLU A CA 1
ATOM 700 C C . GLU A 1 85 ? 6.748 5.014 -9.284 1.00 81.94 85 GLU A C 1
ATOM 702 O O . GLU A 1 85 ? 6.149 4.942 -8.205 1.00 81.94 85 GLU A O 1
ATOM 707 N N . LEU A 1 86 ? 7.306 3.943 -9.858 1.00 84.44 86 LEU A N 1
ATOM 708 C CA . LEU A 1 86 ? 7.258 2.610 -9.258 1.00 84.44 86 LEU A CA 1
ATOM 709 C C . LEU A 1 86 ? 8.130 2.514 -7.993 1.00 84.44 86 LEU A C 1
ATOM 711 O O . LEU A 1 86 ? 7.737 1.875 -7.013 1.00 84.44 86 LEU A O 1
ATOM 715 N N . ALA A 1 87 ? 9.284 3.185 -7.971 1.00 84.50 87 ALA A N 1
ATOM 716 C CA . ALA A 1 87 ? 10.092 3.317 -6.761 1.00 84.50 87 ALA A CA 1
ATOM 717 C C . ALA A 1 87 ? 9.333 4.088 -5.669 1.00 84.50 87 ALA A C 1
ATOM 719 O O . ALA A 1 87 ? 9.366 3.687 -4.507 1.00 84.50 87 ALA A O 1
ATOM 720 N N . GLY A 1 88 ? 8.589 5.136 -6.042 1.00 87.12 88 GLY A N 1
ATOM 721 C CA . GLY A 1 88 ? 7.693 5.866 -5.147 1.00 87.12 88 GLY A CA 1
ATOM 722 C C . GLY A 1 88 ? 6.610 4.970 -4.546 1.00 87.12 88 GLY A C 1
ATOM 723 O O . GLY A 1 88 ? 6.424 4.972 -3.332 1.00 87.12 88 GLY A O 1
ATOM 724 N N . PHE A 1 89 ? 5.950 4.139 -5.359 1.00 88.50 89 PHE A N 1
ATOM 725 C CA . PHE A 1 89 ? 5.002 3.124 -4.880 1.00 88.50 89 PHE A CA 1
ATOM 726 C C . PHE A 1 89 ? 5.634 2.180 -3.847 1.00 88.50 89 PHE A C 1
ATOM 728 O O . PHE A 1 89 ? 5.073 1.949 -2.770 1.00 88.50 89 PHE A O 1
ATOM 735 N N . TRP A 1 90 ? 6.811 1.640 -4.167 1.00 88.31 90 TRP A N 1
ATOM 736 C CA . TRP A 1 90 ? 7.518 0.690 -3.310 1.00 88.31 90 TRP A CA 1
ATOM 737 C C . TRP A 1 90 ? 7.973 1.340 -1.995 1.00 88.31 90 TRP A C 1
ATOM 739 O O . TRP A 1 90 ? 7.757 0.783 -0.915 1.00 88.31 90 TRP A O 1
ATOM 749 N N . LEU A 1 91 ? 8.512 2.560 -2.071 1.00 87.94 91 LEU A N 1
ATOM 750 C CA . LEU A 1 91 ? 8.938 3.342 -0.915 1.00 87.94 91 LEU A CA 1
ATOM 751 C C . LEU A 1 91 ? 7.752 3.721 -0.024 1.00 87.94 91 LEU A C 1
ATOM 753 O O . LEU A 1 91 ? 7.819 3.509 1.181 1.00 87.94 91 LEU A O 1
ATOM 757 N N . LEU A 1 92 ? 6.652 4.227 -0.589 1.00 87.56 92 LEU A N 1
ATOM 758 C CA . LEU A 1 92 ? 5.445 4.570 0.173 1.00 87.56 92 LEU A CA 1
ATOM 759 C C . LEU A 1 92 ? 4.857 3.346 0.883 1.00 87.56 92 LEU A C 1
ATOM 761 O O . LEU A 1 92 ? 4.426 3.455 2.032 1.00 87.56 92 LEU A O 1
ATOM 765 N N . SER A 1 93 ? 4.884 2.179 0.229 1.00 87.00 93 SER A N 1
ATOM 766 C CA . SER A 1 93 ? 4.433 0.914 0.822 1.00 87.00 93 SER A CA 1
ATOM 767 C C . SER A 1 93 ? 5.244 0.551 2.063 1.00 87.00 93 SER A C 1
ATOM 769 O O . SER A 1 93 ? 4.677 0.280 3.119 1.00 87.00 93 SER A O 1
ATOM 771 N N . LEU A 1 94 ? 6.573 0.545 1.953 1.00 84.75 94 LEU A N 1
ATOM 772 C CA . LEU A 1 94 ? 7.437 0.103 3.047 1.00 84.75 94 LEU A CA 1
ATOM 773 C C . LEU A 1 94 ? 7.614 1.158 4.136 1.00 84.75 94 LEU A C 1
ATOM 775 O O . LEU A 1 94 ? 7.622 0.814 5.314 1.00 84.75 94 LEU A O 1
ATOM 779 N N . LEU A 1 95 ? 7.768 2.425 3.755 1.00 87.31 95 LEU A N 1
ATOM 780 C CA . LEU A 1 95 ? 8.142 3.491 4.678 1.00 87.31 95 LEU A CA 1
ATOM 781 C C . LEU A 1 95 ? 6.940 4.098 5.395 1.00 87.31 95 LEU A C 1
ATOM 783 O O . LEU A 1 95 ? 7.032 4.385 6.582 1.00 87.31 95 LEU A O 1
ATOM 787 N N . LEU A 1 96 ? 5.830 4.324 4.691 1.00 87.25 96 LEU A N 1
ATOM 788 C CA . LEU A 1 96 ? 4.656 4.952 5.295 1.00 87.25 96 LEU A CA 1
ATOM 789 C C . LEU A 1 96 ? 3.594 3.916 5.648 1.00 87.25 96 LEU A C 1
ATOM 791 O O . LEU A 1 96 ? 3.108 3.897 6.776 1.00 87.25 96 LEU A O 1
ATOM 795 N N . GLN A 1 97 ? 3.261 3.013 4.726 1.00 87.56 97 GLN A N 1
ATOM 796 C CA . GLN A 1 97 ? 2.114 2.132 4.924 1.00 87.56 97 GLN A CA 1
ATOM 797 C C . GLN A 1 97 ? 2.365 1.053 5.990 1.00 87.56 97 GLN A C 1
ATOM 799 O O . GLN A 1 97 ? 1.521 0.864 6.867 1.00 87.56 97 GLN A O 1
ATOM 804 N N . VAL A 1 98 ? 3.518 0.369 5.965 1.00 85.75 98 VAL A N 1
ATOM 805 C CA . VAL A 1 98 ? 3.833 -0.680 6.957 1.00 85.75 98 VAL A CA 1
ATOM 806 C C . VAL A 1 98 ? 3.869 -0.129 8.391 1.00 85.75 98 VAL A C 1
ATOM 808 O O . VAL A 1 98 ? 3.179 -0.705 9.234 1.00 85.75 98 VAL A O 1
ATOM 811 N N . PRO A 1 99 ? 4.570 0.979 8.710 1.00 86.19 99 PRO A N 1
ATOM 812 C CA . PRO A 1 99 ? 4.573 1.522 10.067 1.00 86.19 99 PRO A CA 1
ATOM 813 C C . PRO A 1 99 ? 3.198 1.998 10.532 1.00 86.19 99 PRO A C 1
ATOM 815 O O . PRO A 1 99 ? 2.852 1.773 11.690 1.00 86.19 99 PRO A O 1
ATOM 818 N N . LEU A 1 100 ? 2.387 2.595 9.648 1.00 86.50 100 LEU A N 1
ATOM 819 C CA . LEU A 1 100 ? 1.020 2.998 9.993 1.00 86.50 100 LEU A CA 1
ATOM 820 C C . LEU A 1 100 ? 0.127 1.794 10.314 1.00 86.50 100 LEU A C 1
ATOM 822 O O . LEU A 1 100 ? -0.578 1.809 11.325 1.00 86.50 100 LEU A O 1
ATOM 826 N N . ILE A 1 101 ? 0.162 0.743 9.489 1.00 84.75 101 ILE A N 1
ATOM 827 C CA . ILE A 1 101 ? -0.627 -0.469 9.749 1.00 84.75 101 ILE A CA 1
ATOM 828 C C . ILE A 1 101 ? -0.139 -1.147 11.028 1.00 84.75 101 ILE A C 1
ATOM 830 O O . ILE A 1 101 ? -0.953 -1.561 11.850 1.00 84.75 101 ILE A O 1
ATOM 834 N N . LEU A 1 102 ? 1.178 -1.234 11.225 1.00 83.50 102 LEU A N 1
ATOM 835 C CA . LEU A 1 102 ? 1.766 -1.824 12.421 1.00 83.50 102 LEU A CA 1
ATOM 836 C C . LEU A 1 102 ? 1.376 -1.042 13.679 1.00 83.50 102 LEU A C 1
ATOM 838 O O . LEU A 1 102 ? 1.042 -1.648 14.693 1.00 83.50 102 LEU A O 1
ATOM 842 N N . PHE A 1 103 ? 1.348 0.289 13.601 1.00 85.00 103 PHE A N 1
ATOM 843 C CA . PHE A 1 103 ? 0.857 1.144 14.674 1.00 85.00 103 PHE A CA 1
ATOM 844 C C . PHE A 1 103 ? -0.614 0.850 15.001 1.00 85.00 103 PHE A C 1
ATOM 846 O O . PHE A 1 103 ? -0.954 0.731 16.177 1.00 85.00 103 PHE A O 1
ATOM 853 N N . LEU A 1 104 ? -1.472 0.659 13.993 1.00 79.25 104 LEU A N 1
ATOM 854 C CA . LEU A 1 104 ? -2.864 0.234 14.196 1.00 79.25 104 LEU A CA 1
ATOM 855 C C . LEU A 1 104 ? -2.977 -1.186 14.785 1.00 79.25 104 LEU A C 1
ATOM 857 O O . LEU A 1 104 ? -3.905 -1.449 15.547 1.00 79.25 104 LEU A O 1
ATOM 861 N N . LEU A 1 105 ? -2.055 -2.095 14.443 1.00 75.06 105 LEU A N 1
ATOM 862 C CA . LEU A 1 105 ? -2.109 -3.512 14.827 1.00 75.06 105 LEU A CA 1
ATOM 863 C C . LEU A 1 105 ? -1.464 -3.838 16.183 1.00 75.06 105 LEU A C 1
ATOM 865 O O . LEU A 1 105 ? -1.863 -4.813 16.813 1.00 75.06 105 LEU A O 1
ATOM 869 N N . LEU A 1 106 ? -0.437 -3.093 16.600 1.00 75.88 106 LEU A N 1
ATOM 870 C CA . LEU A 1 106 ? 0.329 -3.362 17.825 1.00 75.88 106 LEU A CA 1
ATOM 871 C C . LEU A 1 106 ? -0.100 -2.500 19.013 1.00 75.88 106 LEU A C 1
ATOM 873 O O . LEU A 1 106 ? 0.269 -2.801 20.146 1.00 75.88 106 LEU A O 1
ATOM 877 N N . ASN A 1 107 ? -0.874 -1.435 18.793 1.00 78.75 107 ASN A N 1
ATOM 878 C CA . ASN A 1 107 ? -1.357 -0.618 19.900 1.00 78.75 107 ASN A CA 1
ATOM 879 C C . ASN A 1 107 ? -2.483 -1.325 20.665 1.00 78.75 107 ASN A C 1
ATOM 881 O O . ASN A 1 107 ? -3.670 -1.135 20.387 1.00 78.75 107 ASN A O 1
ATOM 885 N N . GLU A 1 108 ? -2.116 -2.070 21.707 1.00 67.12 108 GLU A N 1
ATOM 886 C CA . GLU A 1 108 ? -3.065 -2.666 22.658 1.00 67.12 108 GLU A CA 1
ATOM 887 C C . GLU A 1 108 ? -3.973 -1.621 23.330 1.00 67.12 108 GLU A C 1
ATOM 889 O O . GLU A 1 108 ? -5.131 -1.912 23.640 1.00 67.12 108 GLU A O 1
ATOM 894 N N . GLY A 1 109 ? -3.507 -0.371 23.455 1.00 65.00 109 GLY A N 1
ATOM 895 C CA . GLY A 1 109 ? -4.294 0.757 23.970 1.00 65.00 109 GLY A CA 1
ATOM 896 C C . GLY A 1 109 ? -5.559 1.079 23.159 1.00 65.00 109 GLY A C 1
ATOM 897 O O . GLY A 1 109 ? -6.497 1.664 23.695 1.00 65.00 109 GLY A O 1
ATOM 898 N N . LEU A 1 110 ? -5.640 0.641 21.896 1.00 65.25 110 LEU A N 1
ATOM 899 C CA . LEU A 1 110 ? -6.796 0.865 21.015 1.00 65.25 110 LEU A CA 1
ATOM 900 C C . LEU A 1 110 ? -7.905 -0.194 21.170 1.00 65.25 110 LEU A C 1
ATOM 902 O O . LEU A 1 110 ? -8.911 -0.142 20.450 1.00 65.25 110 LEU A O 1
ATOM 906 N N . ARG A 1 111 ? -7.733 -1.161 22.091 1.00 68.75 111 ARG A N 1
ATOM 907 C CA . ARG A 1 111 ? -8.621 -2.327 22.282 1.00 68.75 111 ARG A CA 1
ATOM 908 C C . ARG A 1 111 ? -9.016 -2.953 20.948 1.00 68.75 111 ARG A C 1
ATOM 910 O O . ARG A 1 111 ? -10.193 -2.981 20.583 1.00 68.75 111 ARG A O 1
ATOM 917 N N . ILE A 1 112 ? -8.011 -3.372 20.186 1.00 74.06 112 ILE A N 1
ATOM 918 C CA . ILE A 1 112 ? -8.160 -3.844 18.807 1.00 74.06 112 ILE A CA 1
ATOM 919 C C . ILE A 1 112 ? -9.224 -4.939 18.760 1.00 74.06 112 ILE A C 1
ATOM 921 O O . ILE A 1 112 ? -9.123 -5.963 19.437 1.00 74.06 112 ILE A O 1
ATOM 925 N N . GLN A 1 113 ? -10.275 -4.699 17.984 1.00 76.69 113 GLN A N 1
ATOM 926 C CA . GLN A 1 113 ? -11.356 -5.669 17.866 1.00 76.69 113 GLN A CA 1
ATOM 927 C C . GLN A 1 113 ? -10.998 -6.720 16.803 1.00 76.69 113 GLN A C 1
ATOM 929 O O . GLN A 1 113 ? -10.235 -6.436 15.874 1.00 76.69 113 GLN A O 1
ATOM 934 N N . PRO A 1 114 ? -11.568 -7.934 16.886 1.00 81.25 114 PRO A N 1
ATOM 935 C CA . PRO A 1 114 ? -11.248 -9.009 15.949 1.00 81.25 114 PRO A CA 1
ATOM 936 C C . PRO A 1 114 ? -11.533 -8.635 14.487 1.00 81.25 114 PRO A C 1
ATOM 938 O O . PRO A 1 114 ? -10.775 -9.038 13.608 1.00 81.25 114 PRO A O 1
ATOM 941 N N . LEU A 1 115 ? -12.561 -7.816 14.224 1.00 79.38 115 LEU A N 1
ATOM 942 C CA . LEU A 1 115 ? -12.891 -7.357 12.871 1.00 79.38 115 LEU A CA 1
ATOM 943 C C . LEU A 1 115 ? -11.834 -6.394 12.301 1.00 79.38 115 LEU A C 1
ATOM 945 O O . LEU A 1 115 ? -11.384 -6.596 11.178 1.00 79.38 115 LEU A O 1
ATOM 949 N N . GLU A 1 116 ? -11.374 -5.411 13.085 1.00 81.06 116 GLU A N 1
ATOM 950 C CA . GLU A 1 116 ? -10.264 -4.517 12.699 1.00 81.06 116 GLU A CA 1
ATOM 951 C C . GLU A 1 116 ? -9.006 -5.329 12.387 1.00 81.06 116 GLU A C 1
ATOM 953 O O . GLU A 1 116 ? -8.321 -5.084 11.395 1.00 81.06 116 GLU A O 1
ATOM 958 N N . ARG A 1 117 ? -8.704 -6.326 13.226 1.00 83.12 117 ARG A N 1
ATOM 959 C CA . ARG A 1 117 ? -7.534 -7.183 13.040 1.00 83.12 117 ARG A CA 1
ATOM 960 C C . ARG A 1 117 ? -7.641 -8.010 11.760 1.00 83.12 117 ARG A C 1
ATOM 962 O O . ARG A 1 117 ? -6.675 -8.062 11.008 1.00 83.12 117 ARG A O 1
ATOM 969 N N . ALA A 1 118 ? -8.795 -8.617 11.487 1.00 87.69 118 ALA A N 1
ATOM 970 C CA . ALA A 1 118 ? -9.013 -9.402 10.273 1.00 87.69 118 ALA A CA 1
ATOM 971 C C . ALA A 1 118 ? -8.864 -8.545 9.007 1.00 87.69 118 ALA A C 1
ATOM 973 O O . ALA A 1 118 ? -8.125 -8.909 8.092 1.00 87.69 118 ALA A O 1
ATOM 974 N N . VAL A 1 119 ? -9.508 -7.377 8.986 1.00 87.00 119 VAL A N 1
ATOM 975 C CA . VAL A 1 119 ? -9.475 -6.449 7.851 1.00 87.00 119 VAL A CA 1
ATOM 976 C C . VAL A 1 119 ? -8.056 -5.923 7.597 1.00 87.00 119 VAL A C 1
ATOM 978 O O . VAL A 1 119 ? -7.597 -5.922 6.454 1.00 87.00 119 VAL A O 1
ATOM 981 N N . ASN A 1 120 ? -7.320 -5.556 8.650 1.00 87.25 120 ASN A N 1
ATOM 982 C CA . ASN A 1 120 ? -5.931 -5.119 8.510 1.00 87.25 120 ASN A CA 1
ATOM 983 C C . ASN A 1 120 ? -4.987 -6.258 8.097 1.00 87.25 120 ASN A C 1
ATOM 985 O O . ASN A 1 120 ? -4.081 -6.020 7.306 1.00 87.25 120 ASN A O 1
ATOM 989 N N . ILE A 1 121 ? -5.197 -7.497 8.558 1.00 86.50 121 ILE A N 1
ATOM 990 C CA . ILE A 1 121 ? -4.406 -8.653 8.099 1.00 86.50 121 ILE A CA 1
ATOM 991 C C . ILE A 1 121 ? -4.601 -8.875 6.597 1.00 86.50 121 ILE A C 1
ATOM 993 O O . ILE A 1 121 ? -3.615 -9.026 5.878 1.00 86.50 121 ILE A O 1
ATOM 997 N N . ILE A 1 122 ? -5.847 -8.858 6.112 1.00 88.19 122 ILE A N 1
ATOM 998 C CA . ILE A 1 122 ? -6.140 -8.993 4.676 1.00 88.19 122 ILE A CA 1
ATOM 999 C C . ILE A 1 122 ? -5.407 -7.901 3.891 1.00 88.19 122 ILE A C 1
ATOM 1001 O O . ILE A 1 122 ? -4.743 -8.184 2.895 1.00 88.19 122 ILE A O 1
ATOM 1005 N N . PHE A 1 123 ? -5.461 -6.665 4.383 1.00 86.38 123 PHE A N 1
ATOM 1006 C CA . PHE A 1 123 ? -4.770 -5.537 3.772 1.00 86.38 123 PHE A CA 1
ATOM 1007 C C . PHE A 1 123 ? -3.244 -5.714 3.733 1.00 86.38 123 PHE A C 1
ATOM 1009 O O . PHE A 1 123 ? -2.629 -5.469 2.696 1.00 86.38 123 PHE A O 1
ATOM 1016 N N . VAL A 1 124 ? -2.630 -6.215 4.813 1.00 86.44 124 VAL A N 1
ATOM 1017 C CA . VAL A 1 124 ? -1.194 -6.548 4.855 1.00 86.44 124 VAL A CA 1
ATOM 1018 C C . VAL A 1 124 ? -0.847 -7.626 3.833 1.00 86.44 124 VAL A C 1
ATOM 1020 O O . VAL A 1 124 ? 0.162 -7.499 3.148 1.00 86.44 124 VAL A O 1
ATOM 1023 N N . VAL A 1 125 ? -1.672 -8.664 3.686 1.00 88.00 125 VAL A N 1
ATOM 1024 C CA . VAL A 1 125 ? -1.435 -9.727 2.695 1.00 88.00 125 VAL A CA 1
ATOM 1025 C C . VAL A 1 125 ? -1.425 -9.157 1.274 1.00 88.00 125 VAL A C 1
ATOM 1027 O O . VAL A 1 125 ? -0.496 -9.433 0.511 1.00 88.00 125 VAL A O 1
ATOM 1030 N N . PHE A 1 126 ? -2.401 -8.309 0.932 1.00 85.62 126 PHE A N 1
ATOM 1031 C CA . PHE A 1 126 ? -2.407 -7.602 -0.353 1.00 85.62 126 PHE A CA 1
ATOM 1032 C C . PHE A 1 126 ? -1.167 -6.722 -0.527 1.00 85.62 126 PHE A C 1
ATOM 1034 O O . PHE A 1 126 ? -0.553 -6.732 -1.593 1.00 85.62 126 PHE A O 1
ATOM 1041 N N . LEU A 1 127 ? -0.770 -5.998 0.519 1.00 86.31 127 LEU A N 1
ATOM 1042 C CA . LEU A 1 127 ? 0.398 -5.125 0.489 1.00 86.31 127 LEU A CA 1
ATOM 1043 C C . LEU A 1 127 ? 1.697 -5.907 0.271 1.00 86.31 127 LEU A C 1
ATOM 1045 O O . LEU A 1 127 ? 2.515 -5.506 -0.550 1.00 86.31 127 LEU A O 1
ATOM 1049 N N . VAL A 1 128 ? 1.879 -7.046 0.940 1.00 87.50 128 VAL A N 1
ATOM 1050 C CA . VAL A 1 128 ? 3.056 -7.910 0.753 1.00 87.50 128 VAL A CA 1
ATOM 1051 C C . VAL A 1 128 ? 3.128 -8.417 -0.687 1.00 87.50 128 VAL A C 1
ATOM 1053 O O . VAL A 1 128 ? 4.188 -8.345 -1.310 1.00 87.50 128 VAL A O 1
ATOM 1056 N N . PHE A 1 129 ? 2.005 -8.864 -1.255 1.00 86.69 129 PHE A N 1
ATOM 1057 C CA . PHE A 1 129 ? 1.954 -9.281 -2.658 1.00 86.69 129 PHE A CA 1
ATOM 1058 C C . PHE A 1 129 ? 2.335 -8.138 -3.614 1.00 86.69 129 PHE A C 1
ATOM 1060 O O . PHE A 1 129 ? 3.136 -8.320 -4.537 1.00 86.69 129 PHE A O 1
ATOM 1067 N N . GLN A 1 130 ? 1.807 -6.939 -3.369 1.00 87.06 130 GLN A N 1
ATOM 1068 C CA . GLN A 1 130 ? 2.136 -5.743 -4.141 1.00 87.06 130 GLN A CA 1
ATOM 1069 C C . GLN A 1 130 ? 3.616 -5.364 -4.024 1.00 87.06 130 GLN A C 1
ATOM 1071 O O . GLN A 1 130 ? 4.239 -5.056 -5.033 1.00 87.06 130 GLN A O 1
ATOM 1076 N N . VAL A 1 131 ? 4.210 -5.441 -2.832 1.00 86.12 131 VAL A N 1
ATOM 1077 C CA . VAL A 1 131 ? 5.639 -5.157 -2.619 1.00 86.12 131 VAL A CA 1
ATOM 1078 C C . VAL A 1 131 ? 6.519 -6.148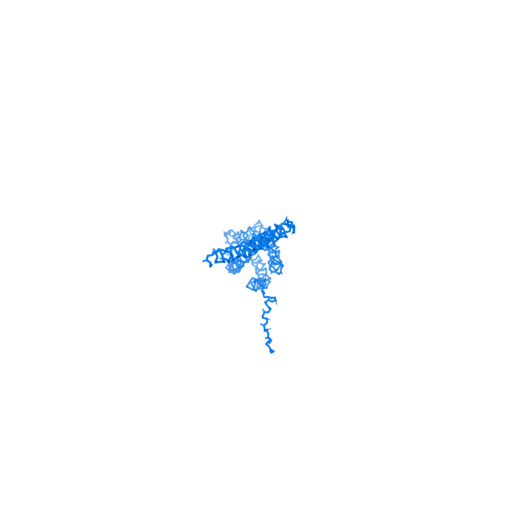 -3.378 1.00 86.12 131 VAL A C 1
ATOM 1080 O O . VAL A 1 131 ? 7.488 -5.729 -4.010 1.00 86.12 131 VAL A O 1
ATOM 1083 N N . ILE A 1 132 ? 6.179 -7.442 -3.372 1.00 86.44 132 ILE A N 1
ATOM 1084 C CA . ILE A 1 132 ? 6.932 -8.468 -4.113 1.00 86.44 132 ILE A CA 1
ATOM 1085 C C . ILE A 1 132 ? 6.853 -8.200 -5.619 1.00 86.44 132 ILE A C 1
ATOM 1087 O O . ILE A 1 132 ? 7.878 -8.140 -6.297 1.00 86.44 132 ILE A O 1
ATOM 1091 N N . THR A 1 133 ? 5.644 -8.017 -6.149 1.00 83.12 133 THR A N 1
ATOM 1092 C CA . THR A 1 133 ? 5.440 -7.772 -7.586 1.00 83.12 133 THR A CA 1
ATOM 1093 C C . THR A 1 133 ? 6.068 -6.452 -8.042 1.00 83.12 133 THR A C 1
ATOM 1095 O O . THR A 1 133 ? 6.752 -6.433 -9.066 1.00 83.12 133 THR A O 1
ATOM 1098 N N . ALA A 1 134 ? 5.938 -5.381 -7.255 1.00 84.19 134 ALA A N 1
ATOM 1099 C CA . ALA A 1 134 ? 6.574 -4.092 -7.518 1.00 84.19 134 ALA A CA 1
ATOM 1100 C C . ALA A 1 134 ? 8.104 -4.170 -7.446 1.00 84.19 134 ALA A C 1
ATOM 1102 O O . ALA A 1 134 ? 8.777 -3.584 -8.286 1.00 84.19 134 ALA A O 1
ATOM 1103 N N . PHE A 1 135 ? 8.669 -4.934 -6.506 1.00 84.50 135 PHE A N 1
ATOM 1104 C CA . PHE A 1 135 ? 10.115 -5.155 -6.436 1.00 84.50 135 PHE A CA 1
ATOM 1105 C C . PHE A 1 135 ? 10.645 -5.873 -7.683 1.00 84.50 135 PHE A C 1
ATOM 1107 O O . PHE A 1 135 ? 11.673 -5.484 -8.239 1.00 84.50 135 PHE A O 1
ATOM 1114 N N . LEU A 1 136 ? 9.932 -6.899 -8.160 1.00 82.38 136 LEU A N 1
ATOM 1115 C CA . LEU A 1 136 ? 10.293 -7.597 -9.396 1.00 82.38 136 LEU A CA 1
ATOM 1116 C C . LEU A 1 136 ? 10.228 -6.666 -10.612 1.00 82.38 136 LEU A C 1
ATOM 1118 O O . LEU A 1 136 ? 11.132 -6.699 -11.447 1.00 82.38 136 LEU A O 1
ATOM 1122 N N . ALA A 1 137 ? 9.191 -5.832 -10.703 1.00 79.31 137 ALA A N 1
ATOM 1123 C CA . ALA A 1 137 ? 9.065 -4.834 -11.760 1.00 79.31 137 ALA A CA 1
ATOM 1124 C C . ALA A 1 137 ? 10.193 -3.786 -11.685 1.00 79.31 137 ALA A C 1
ATOM 1126 O O . ALA A 1 137 ? 10.842 -3.523 -12.696 1.00 79.31 137 ALA A O 1
ATOM 1127 N N . LEU A 1 138 ? 10.531 -3.298 -10.488 1.00 81.50 138 LEU A N 1
ATOM 1128 C CA . LEU A 1 138 ? 11.625 -2.348 -10.280 1.00 81.50 138 LEU A CA 1
ATOM 1129 C C . LEU A 1 138 ? 12.981 -2.940 -10.691 1.00 81.50 138 LEU A C 1
ATOM 1131 O O . LEU A 1 138 ? 13.754 -2.289 -11.390 1.00 81.50 138 LEU A O 1
ATOM 1135 N N . LYS A 1 139 ? 13.258 -4.200 -10.327 1.00 79.38 139 LYS A N 1
ATOM 1136 C CA . LYS A 1 139 ? 14.498 -4.892 -10.714 1.00 79.38 139 LYS A CA 1
ATOM 1137 C C . LYS A 1 139 ? 14.638 -5.020 -12.233 1.00 79.38 139 LYS A C 1
ATOM 1139 O O . LYS A 1 139 ? 15.735 -4.848 -12.759 1.00 79.38 139 LYS A O 1
ATOM 1144 N N . ARG A 1 140 ? 13.540 -5.319 -12.937 1.00 73.75 140 ARG A N 1
ATOM 1145 C CA . ARG A 1 140 ? 13.524 -5.401 -14.407 1.00 73.75 140 ARG A CA 1
ATOM 1146 C C . ARG A 1 140 ? 13.809 -4.041 -15.039 1.00 73.75 140 ARG A C 1
ATOM 1148 O O . ARG A 1 140 ? 14.673 -3.961 -15.906 1.00 73.75 140 ARG A O 1
ATOM 1155 N N . MET A 1 141 ? 13.169 -2.989 -14.537 1.00 72.75 141 MET A N 1
ATOM 1156 C CA . MET A 1 141 ? 13.346 -1.628 -15.042 1.00 72.75 141 MET A CA 1
ATOM 1157 C C . MET A 1 141 ? 14.761 -1.081 -14.809 1.00 72.75 141 MET A C 1
ATOM 1159 O O . MET A 1 141 ? 15.353 -0.498 -15.711 1.00 72.75 141 MET A O 1
ATOM 1163 N N . VAL A 1 142 ? 15.361 -1.319 -13.636 1.00 76.62 142 VAL A N 1
ATOM 1164 C CA . VAL A 1 142 ? 16.761 -0.928 -13.370 1.00 76.62 142 VAL A CA 1
ATOM 1165 C C . VAL A 1 142 ? 17.729 -1.646 -14.319 1.00 76.62 142 VAL A C 1
ATOM 1167 O O . VAL A 1 142 ? 18.701 -1.052 -14.780 1.00 76.62 142 VAL A O 1
ATOM 1170 N N . ASN A 1 143 ? 17.450 -2.907 -14.664 1.00 77.00 143 ASN A N 1
ATOM 1171 C CA . ASN A 1 143 ? 18.269 -3.660 -15.614 1.00 77.00 143 ASN A CA 1
ATOM 1172 C C . ASN A 1 143 ? 18.125 -3.144 -17.060 1.00 77.00 143 ASN A C 1
ATOM 1174 O O . ASN A 1 143 ? 19.107 -3.088 -17.802 1.00 77.00 143 ASN A O 1
ATOM 1178 N N . GLN A 1 144 ? 16.917 -2.727 -17.454 1.00 68.62 144 GLN A N 1
ATOM 1179 C CA . GLN A 1 144 ? 16.683 -2.046 -18.735 1.00 68.62 144 GLN A CA 1
ATOM 1180 C C . GLN A 1 144 ? 17.429 -0.710 -18.791 1.00 68.62 144 GLN A C 1
ATOM 1182 O O . GLN A 1 144 ? 18.088 -0.417 -19.788 1.00 68.62 144 GLN A O 1
ATOM 1187 N N . LEU A 1 145 ? 17.409 0.050 -17.694 1.00 70.38 145 LEU A N 1
ATOM 1188 C CA . LEU A 1 145 ? 18.121 1.319 -17.585 1.00 70.38 145 LEU A CA 1
ATOM 1189 C C . LEU A 1 145 ? 19.643 1.134 -17.745 1.00 70.38 145 LEU A C 1
ATOM 1191 O O . LEU A 1 145 ? 20.269 1.876 -18.496 1.00 70.38 145 LEU A O 1
ATOM 1195 N N . ALA A 1 146 ? 20.231 0.103 -17.127 1.00 72.31 146 ALA A N 1
ATOM 1196 C CA . ALA A 1 146 ? 21.654 -0.223 -17.287 1.00 72.31 146 ALA A CA 1
ATOM 1197 C C . ALA A 1 146 ? 22.024 -0.603 -18.734 1.00 72.31 146 ALA A C 1
ATOM 1199 O O . ALA A 1 146 ? 23.092 -0.239 -19.224 1.00 72.31 146 ALA A O 1
ATOM 1200 N N . THR A 1 147 ? 21.123 -1.295 -19.437 1.00 68.00 147 THR A N 1
ATOM 1201 C CA . THR A 1 147 ? 21.330 -1.681 -20.840 1.00 68.00 147 THR A CA 1
ATOM 1202 C C . THR A 1 147 ? 21.261 -0.459 -21.760 1.00 68.00 147 THR A C 1
ATOM 1204 O O . THR A 1 147 ? 22.097 -0.311 -22.647 1.00 68.00 147 THR A O 1
ATOM 1207 N N . HIS A 1 148 ? 20.314 0.452 -21.517 1.00 65.62 148 HIS A N 1
ATOM 1208 C CA . HIS A 1 148 ? 20.177 1.688 -22.287 1.00 65.62 148 HIS A CA 1
ATOM 1209 C C . HIS A 1 148 ? 21.388 2.619 -22.115 1.00 65.62 148 HIS A C 1
ATOM 1211 O O . HIS A 1 148 ? 21.827 3.236 -23.082 1.00 65.62 148 HIS A O 1
ATOM 1217 N N . PHE A 1 149 ? 21.967 2.697 -20.910 1.00 69.56 149 PHE A N 1
ATOM 1218 C CA . PHE A 1 149 ? 23.193 3.471 -20.687 1.00 69.56 149 PHE A CA 1
ATOM 1219 C C . PHE A 1 149 ? 24.394 2.900 -21.441 1.00 69.56 149 PHE A C 1
ATOM 1221 O O . PHE A 1 149 ? 25.086 3.658 -22.114 1.00 69.56 149 PHE A O 1
ATOM 1228 N N . HIS A 1 150 ? 24.607 1.582 -21.392 1.00 68.94 150 HIS A N 1
ATOM 1229 C CA . HIS A 1 150 ? 25.686 0.961 -22.163 1.00 68.94 150 HIS A CA 1
ATOM 1230 C C . HIS A 1 150 ? 25.501 1.156 -23.671 1.00 68.94 150 HIS A C 1
ATOM 1232 O O . HIS A 1 150 ? 26.458 1.495 -24.357 1.00 68.94 150 HIS A O 1
ATOM 1238 N N . LEU A 1 151 ? 24.285 0.985 -24.199 1.00 66.06 151 LEU A N 1
ATOM 1239 C CA . LEU A 1 151 ? 24.025 1.191 -25.628 1.00 66.06 151 LEU A CA 1
ATOM 1240 C C . LEU A 1 151 ? 24.249 2.647 -26.058 1.00 66.06 151 LEU A C 1
ATOM 1242 O O . LEU A 1 151 ? 24.823 2.874 -27.115 1.00 66.06 151 LEU A O 1
ATOM 1246 N N . HIS A 1 152 ? 23.857 3.624 -25.237 1.00 65.56 152 HIS A N 1
ATOM 1247 C CA . HIS A 1 152 ? 24.105 5.039 -25.524 1.00 65.56 152 HIS A CA 1
ATOM 1248 C C . HIS A 1 152 ? 25.602 5.390 -25.489 1.00 65.56 152 HIS A C 1
ATOM 1250 O O . HIS A 1 152 ? 26.058 6.242 -26.247 1.00 65.56 152 HIS A O 1
ATOM 1256 N N . GLU A 1 153 ? 26.383 4.735 -24.627 1.00 65.38 153 GLU A N 1
ATOM 1257 C CA . GLU A 1 153 ? 27.841 4.878 -24.618 1.00 65.38 153 GLU A CA 1
ATOM 1258 C C . GLU A 1 153 ? 28.466 4.320 -25.907 1.00 65.38 153 GLU A C 1
ATOM 1260 O O . GLU A 1 153 ? 29.305 4.989 -26.508 1.00 65.38 153 GLU A O 1
ATOM 1265 N N . PHE A 1 154 ? 28.007 3.157 -26.386 1.00 64.75 154 PHE A N 1
ATOM 1266 C CA . PHE A 1 154 ? 28.439 2.598 -27.674 1.00 64.75 154 PHE A CA 1
ATOM 1267 C C . PHE A 1 154 ? 28.044 3.476 -28.867 1.00 64.75 154 PHE A C 1
ATOM 1269 O O . PHE A 1 154 ? 28.899 3.775 -29.693 1.00 64.75 154 PHE A O 1
ATOM 1276 N N . ASP A 1 155 ? 26.799 3.951 -28.932 1.00 66.12 155 ASP A N 1
ATOM 1277 C CA . ASP A 1 155 ? 26.324 4.805 -30.032 1.00 66.12 155 ASP A CA 1
ATOM 1278 C C . ASP A 1 155 ? 27.084 6.144 -30.081 1.00 66.12 155 ASP A C 1
ATOM 1280 O O . ASP A 1 155 ? 27.449 6.633 -31.147 1.00 66.12 155 ASP A O 1
ATOM 1284 N N . HIS A 1 156 ? 27.430 6.711 -28.920 1.00 65.19 156 HIS A N 1
ATOM 1285 C CA . HIS A 1 156 ? 28.273 7.905 -28.845 1.00 65.19 156 HIS A CA 1
ATOM 1286 C C . HIS A 1 156 ? 29.728 7.633 -29.270 1.00 65.19 156 HIS A C 1
ATOM 1288 O O . HIS A 1 156 ? 30.366 8.496 -29.877 1.00 65.19 156 HIS A O 1
ATOM 1294 N N . LEU A 1 157 ? 30.273 6.451 -28.962 1.00 65.50 157 LEU A N 1
ATOM 1295 C CA . LEU A 1 157 ? 31.600 6.035 -29.429 1.00 65.50 157 LEU A CA 1
ATOM 1296 C C . LEU A 1 157 ? 31.619 5.822 -30.950 1.00 65.50 157 LEU A C 1
ATOM 1298 O O . LEU A 1 157 ? 32.564 6.267 -31.605 1.00 65.50 157 LEU A O 1
ATOM 1302 N N . ASP A 1 158 ? 30.565 5.233 -31.514 1.00 60.41 158 ASP A N 1
ATOM 1303 C CA . ASP A 1 158 ? 30.397 5.059 -32.960 1.00 60.41 158 ASP A CA 1
ATOM 1304 C C . ASP A 1 158 ? 30.166 6.402 -33.675 1.00 60.41 158 ASP A C 1
ATOM 1306 O O . ASP A 1 158 ? 30.742 6.641 -34.737 1.00 60.41 158 ASP A O 1
ATOM 1310 N N . ALA A 1 159 ? 29.418 7.331 -33.070 1.00 62.84 159 ALA A N 1
ATOM 1311 C CA . ALA A 1 159 ? 29.212 8.681 -33.601 1.00 62.84 159 ALA A CA 1
ATOM 1312 C C . ALA A 1 159 ? 30.484 9.554 -33.562 1.00 62.84 159 ALA A C 1
ATOM 1314 O O . ALA A 1 159 ? 30.623 10.485 -34.361 1.00 62.84 159 ALA A O 1
ATOM 1315 N N . HIS A 1 160 ? 31.424 9.266 -32.653 1.00 58.16 160 HIS A N 1
ATOM 1316 C CA . HIS A 1 160 ? 32.722 9.944 -32.578 1.00 58.16 160 HIS A CA 1
ATOM 1317 C C . HIS A 1 160 ? 33.854 9.247 -33.330 1.00 58.16 160 HIS A C 1
ATOM 1319 O O . HIS A 1 160 ? 34.912 9.863 -33.492 1.00 58.16 160 HIS A O 1
ATOM 1325 N N . LEU A 1 161 ? 33.664 8.023 -33.832 1.00 58.78 161 LEU A N 1
ATOM 1326 C CA . LEU A 1 161 ? 34.570 7.465 -34.828 1.00 58.78 161 LEU A CA 1
ATOM 1327 C C . LEU A 1 161 ? 34.411 8.288 -36.114 1.00 58.78 161 LEU A C 1
ATOM 1329 O O . LEU A 1 161 ? 33.377 8.206 -36.777 1.00 58.78 161 LEU A O 1
ATOM 1333 N N . PRO A 1 162 ? 35.414 9.097 -36.507 1.00 55.03 162 PRO A N 1
ATOM 1334 C CA . PRO A 1 162 ? 35.327 9.844 -37.747 1.00 55.03 162 PRO A CA 1
ATOM 1335 C C . PRO A 1 162 ? 35.182 8.822 -38.873 1.00 55.03 162 PRO A C 1
ATOM 1337 O O . PRO A 1 162 ? 35.976 7.881 -38.953 1.00 55.03 162 PRO A O 1
ATOM 1340 N N . SER A 1 163 ? 34.211 9.021 -39.766 1.00 57.34 163 SER A N 1
ATOM 1341 C CA . SER A 1 163 ? 34.060 8.244 -41.007 1.00 57.34 163 SER A CA 1
ATOM 1342 C C . SER A 1 163 ? 35.387 8.092 -41.775 1.00 57.34 163 SER A C 1
ATOM 1344 O O . SER A 1 163 ? 35.569 7.136 -42.530 1.00 57.34 163 SER A O 1
ATOM 1346 N N . ASP A 1 164 ? 36.333 9.006 -41.552 1.00 57.44 164 ASP A N 1
ATOM 1347 C CA . ASP A 1 164 ? 37.690 8.978 -42.086 1.00 57.44 164 ASP A CA 1
ATOM 1348 C C . ASP A 1 164 ? 38.521 7.790 -41.587 1.00 57.44 164 ASP A C 1
ATOM 1350 O O . ASP A 1 164 ? 39.300 7.240 -42.362 1.00 57.44 164 ASP A O 1
ATOM 1354 N N . ASN A 1 165 ? 38.348 7.342 -40.340 1.00 63.16 165 ASN A N 1
ATOM 1355 C CA . ASN A 1 165 ? 39.087 6.202 -39.796 1.00 63.16 165 ASN A CA 1
ATOM 1356 C C . ASN A 1 165 ? 38.621 4.890 -40.427 1.00 63.16 165 ASN A C 1
ATOM 1358 O O . ASN A 1 165 ? 39.463 4.082 -40.811 1.00 63.16 165 ASN A O 1
ATOM 1362 N N . LEU A 1 166 ? 37.313 4.708 -40.627 1.00 65.19 166 LEU A N 1
ATOM 1363 C CA . LEU A 1 166 ? 36.774 3.502 -41.261 1.00 65.19 166 LEU A CA 1
ATOM 1364 C C . LEU A 1 166 ? 37.091 3.471 -42.766 1.00 65.19 166 LEU A C 1
ATOM 1366 O O . LEU A 1 166 ? 37.505 2.435 -43.285 1.00 65.19 166 LEU A O 1
ATOM 1370 N N . ALA A 1 167 ? 37.025 4.619 -43.453 1.00 64.56 167 ALA A N 1
ATOM 1371 C CA . ALA A 1 167 ? 37.436 4.741 -44.856 1.00 64.56 167 ALA A CA 1
ATOM 1372 C C . ALA A 1 167 ? 38.959 4.593 -45.053 1.00 64.56 167 ALA A C 1
ATOM 1374 O O . ALA A 1 167 ? 39.410 4.021 -46.048 1.00 64.56 167 ALA A O 1
ATOM 1375 N N . CYS A 1 168 ? 39.774 5.091 -44.118 1.00 66.25 168 CYS A N 1
ATOM 1376 C CA . CYS A 1 168 ? 41.229 4.913 -44.117 1.00 66.25 168 CYS A CA 1
ATOM 1377 C C . CYS A 1 168 ? 41.608 3.457 -43.822 1.00 66.25 168 CYS A C 1
ATOM 1379 O O . CYS A 1 168 ? 42.494 2.910 -44.476 1.00 66.25 168 CYS A O 1
ATOM 1381 N N . GLN A 1 169 ? 40.917 2.802 -42.888 1.00 69.31 169 GLN A N 1
ATOM 1382 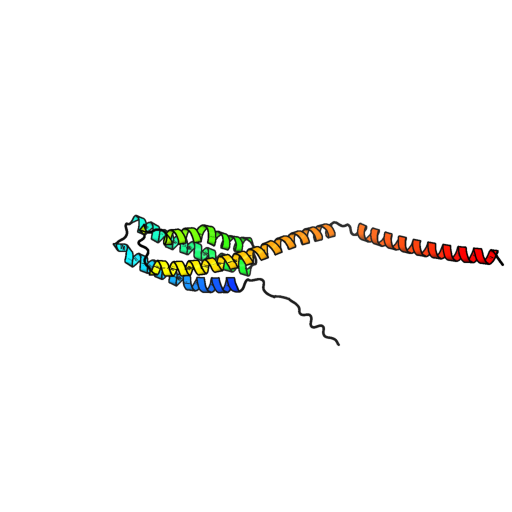C CA . GLN A 1 169 ? 41.171 1.412 -42.519 1.00 69.31 169 GLN A CA 1
ATOM 1383 C C . GLN A 1 169 ? 40.719 0.439 -43.617 1.00 69.31 169 GLN A C 1
ATOM 1385 O O . GLN A 1 169 ? 41.468 -0.479 -43.950 1.00 69.31 169 GLN A O 1
ATOM 1390 N N . ALA A 1 170 ? 39.575 0.698 -44.261 1.00 72.00 170 ALA A N 1
ATOM 1391 C CA . ALA A 1 170 ? 39.137 -0.029 -45.453 1.00 72.00 170 ALA A CA 1
ATOM 1392 C C . ALA A 1 170 ? 40.143 0.121 -46.608 1.00 72.00 170 ALA A C 1
ATOM 1394 O O . ALA A 1 170 ? 40.590 -0.882 -47.163 1.00 72.00 170 ALA A O 1
ATOM 1395 N N . ARG A 1 171 ? 40.621 1.346 -46.886 1.00 69.25 171 ARG A N 1
ATOM 1396 C CA . ARG A 1 171 ? 41.685 1.573 -47.884 1.00 69.25 171 ARG A CA 1
ATOM 1397 C C . ARG A 1 171 ? 43.008 0.899 -47.527 1.00 69.25 171 ARG A C 1
ATOM 1399 O O . ARG A 1 171 ? 43.725 0.455 -48.423 1.00 69.25 171 ARG A O 1
ATOM 1406 N N . ARG A 1 172 ? 43.365 0.824 -46.241 1.00 65.69 172 ARG A N 1
ATOM 1407 C CA . ARG A 1 172 ? 44.580 0.128 -45.780 1.00 65.69 172 ARG A CA 1
ATOM 1408 C C . ARG A 1 172 ? 44.490 -1.386 -45.974 1.00 65.69 172 ARG A C 1
ATOM 1410 O O . ARG A 1 172 ? 45.499 -2.003 -46.296 1.00 65.69 172 ARG A O 1
ATOM 1417 N N . LEU A 1 173 ? 43.307 -1.976 -45.819 1.00 75.00 173 LEU A N 1
ATOM 1418 C CA . LEU A 1 173 ? 43.083 -3.398 -46.094 1.00 75.00 173 LEU A CA 1
ATOM 1419 C C . LEU A 1 173 ? 43.058 -3.696 -47.602 1.00 75.00 173 LEU A C 1
ATOM 1421 O O . LEU A 1 173 ? 43.655 -4.683 -48.024 1.00 75.00 173 LEU A O 1
ATOM 1425 N N . GLU A 1 174 ? 42.475 -2.818 -48.425 1.00 73.25 174 GLU A N 1
ATOM 1426 C CA . GLU A 1 174 ? 42.533 -2.939 -49.892 1.00 73.25 174 GLU A CA 1
ATOM 1427 C C . GLU A 1 174 ? 43.968 -2.820 -50.422 1.00 73.25 174 GLU A C 1
ATOM 1429 O O . GLU A 1 174 ? 44.404 -3.649 -51.216 1.00 73.25 174 GLU A O 1
ATOM 1434 N N . THR A 1 175 ? 44.745 -1.843 -49.945 1.00 66.50 175 THR A N 1
ATOM 1435 C CA . THR A 1 175 ? 46.157 -1.693 -50.350 1.00 66.50 175 THR A CA 1
ATOM 1436 C C . THR A 1 175 ? 47.040 -2.841 -49.865 1.00 66.50 175 THR A C 1
ATOM 1438 O O . THR A 1 175 ? 47.953 -3.241 -50.586 1.00 66.50 175 THR A O 1
ATOM 1441 N N . ALA A 1 176 ? 46.754 -3.428 -48.699 1.00 71.56 176 ALA A N 1
ATOM 1442 C CA . ALA A 1 176 ? 47.424 -4.649 -48.253 1.00 71.56 176 ALA A CA 1
ATOM 1443 C C . ALA A 1 176 ? 47.067 -5.865 -49.130 1.00 71.56 176 ALA A C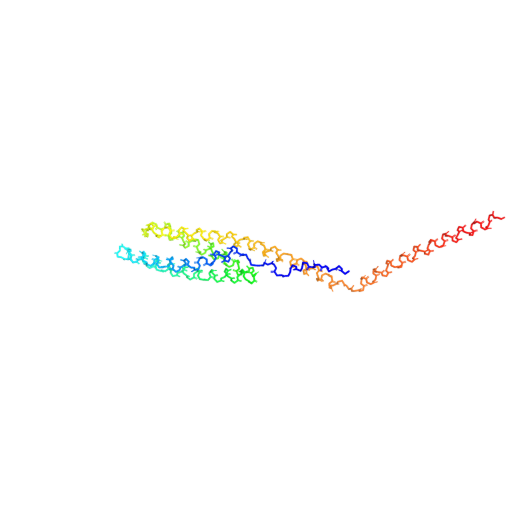 1
ATOM 1445 O O . ALA A 1 176 ? 47.954 -6.652 -49.462 1.00 71.56 176 ALA A O 1
ATOM 1446 N N . GLY A 1 177 ? 45.804 -5.993 -49.556 1.00 67.38 177 GLY A N 1
ATOM 1447 C CA . GLY A 1 177 ? 45.362 -7.044 -50.480 1.00 67.38 177 GLY A CA 1
ATOM 1448 C C . GLY A 1 177 ? 46.001 -6.923 -51.867 1.00 67.38 177 GLY A C 1
ATOM 1449 O O . GLY A 1 177 ? 46.534 -7.902 -52.386 1.00 67.38 177 GLY A O 1
ATOM 1450 N N . ILE A 1 178 ? 46.040 -5.708 -52.425 1.00 68.31 178 ILE A N 1
ATOM 1451 C CA . ILE A 1 178 ? 46.681 -5.420 -53.719 1.00 68.31 178 ILE A CA 1
ATOM 1452 C C . ILE A 1 178 ? 48.182 -5.725 -53.659 1.00 68.31 178 ILE A C 1
ATOM 1454 O O . ILE A 1 178 ? 48.725 -6.350 -54.568 1.00 68.31 178 ILE A O 1
ATOM 1458 N N . MET A 1 179 ? 48.853 -5.343 -52.569 1.00 64.81 179 MET A N 1
ATOM 1459 C CA . MET A 1 179 ? 50.283 -5.604 -52.410 1.00 64.81 179 MET A CA 1
ATOM 1460 C C . MET A 1 179 ? 50.586 -7.103 -52.265 1.00 64.81 179 MET A C 1
ATOM 1462 O O . MET A 1 179 ? 51.588 -7.567 -52.802 1.00 64.81 179 MET A O 1
ATOM 1466 N N . GLY A 1 180 ? 49.705 -7.878 -51.621 1.00 64.44 180 GLY A N 1
ATOM 1467 C CA . GLY A 1 180 ? 49.803 -9.342 -51.589 1.00 64.44 180 GLY A CA 1
ATOM 1468 C C . GLY A 1 180 ? 49.704 -9.969 -52.983 1.00 64.44 180 GLY A C 1
ATOM 1469 O O . GLY A 1 180 ? 50.534 -10.800 -53.348 1.00 64.44 180 GLY A O 1
ATOM 1470 N N . GLN A 1 181 ? 48.755 -9.503 -53.795 1.00 62.97 181 GLN A N 1
ATOM 1471 C CA . GLN A 1 181 ? 48.520 -10.015 -55.148 1.00 62.97 181 GLN A CA 1
ATOM 1472 C C . GLN A 1 181 ? 49.675 -9.677 -56.109 1.00 62.97 181 GLN A C 1
ATOM 1474 O O . GLN A 1 181 ? 50.101 -10.510 -56.908 1.00 62.97 181 GLN A O 1
ATOM 1479 N N . GLN A 1 182 ? 50.254 -8.483 -55.972 1.00 61.84 182 GLN A N 1
ATOM 1480 C CA . GLN A 1 182 ? 51.387 -8.032 -56.783 1.00 61.84 182 GLN A CA 1
ATOM 1481 C C . GLN A 1 182 ? 52.701 -8.746 -56.406 1.00 61.84 182 GLN A C 1
ATOM 1483 O O . GLN A 1 182 ? 53.535 -9.025 -57.270 1.00 61.84 182 GLN A O 1
ATOM 1488 N N . VAL A 1 183 ? 52.879 -9.098 -55.126 1.00 61.16 183 VAL A N 1
ATOM 1489 C CA . VAL A 1 183 ? 54.001 -9.934 -54.661 1.00 61.16 183 VAL A CA 1
ATOM 1490 C C . VAL A 1 183 ? 53.903 -11.357 -55.223 1.00 61.16 183 VAL A C 1
ATOM 1492 O O . VAL A 1 183 ? 54.922 -11.925 -55.620 1.00 61.16 183 VAL A O 1
ATOM 1495 N N . GLU A 1 184 ? 52.700 -11.920 -55.322 1.00 62.75 184 GLU A N 1
ATOM 1496 C CA . GLU A 1 184 ? 52.471 -13.257 -55.884 1.00 62.75 184 GLU A CA 1
ATOM 1497 C C . GLU A 1 184 ? 52.740 -13.299 -57.403 1.00 62.75 184 GLU A C 1
ATOM 1499 O O . GLU A 1 184 ? 53.371 -14.231 -57.915 1.00 62.75 184 GLU A O 1
ATOM 1504 N N . GLU A 1 185 ? 52.389 -12.228 -58.117 1.00 60.19 185 GLU A N 1
ATOM 1505 C CA . GLU A 1 185 ? 52.658 -12.056 -59.551 1.00 60.19 185 GLU A CA 1
ATOM 1506 C C . GLU A 1 185 ? 54.161 -11.862 -59.851 1.00 60.19 185 GLU A C 1
ATOM 1508 O O . GLU A 1 185 ? 54.710 -12.435 -60.802 1.00 60.19 185 GLU A O 1
ATOM 1513 N N . LEU A 1 186 ? 54.878 -11.132 -58.989 1.00 61.12 186 LEU A N 1
ATOM 1514 C CA . LEU A 1 186 ? 56.340 -11.001 -59.052 1.00 61.12 186 LEU A CA 1
ATOM 1515 C C . LEU A 1 186 ? 57.058 -12.326 -58.764 1.00 61.12 186 LEU A C 1
ATOM 1517 O O . LEU A 1 186 ? 58.074 -12.642 -59.392 1.00 61.12 186 LEU A O 1
ATOM 1521 N N . HIS A 1 187 ? 56.529 -13.135 -57.846 1.00 59.94 187 HIS A N 1
ATOM 1522 C CA . HIS A 1 187 ? 57.095 -14.448 -57.548 1.00 59.94 187 HIS A CA 1
ATOM 1523 C C . HIS A 1 187 ? 56.864 -15.440 -58.703 1.00 59.94 187 HIS A C 1
ATOM 1525 O O . HIS A 1 187 ? 57.769 -16.199 -59.067 1.00 59.94 187 HIS A O 1
ATOM 1531 N N . SER A 1 188 ? 55.693 -15.373 -59.346 1.00 65.81 188 SER A N 1
ATOM 1532 C CA . SER A 1 188 ? 55.374 -16.139 -60.556 1.00 65.81 188 SER A CA 1
ATOM 1533 C C . SER A 1 188 ? 56.300 -15.771 -61.721 1.00 65.81 188 SER A C 1
ATOM 1535 O O . SER A 1 188 ? 56.980 -16.636 -62.278 1.00 65.81 188 SER A O 1
ATOM 1537 N N . THR A 1 189 ? 56.447 -14.483 -62.033 1.00 63.12 189 THR A N 1
ATOM 1538 C CA . THR A 1 189 ? 57.318 -14.023 -63.131 1.00 63.12 189 THR A CA 1
ATOM 1539 C C . THR A 1 189 ? 58.797 -14.330 -62.877 1.00 63.12 189 THR A C 1
ATOM 1541 O O . THR A 1 189 ? 59.490 -14.791 -63.787 1.00 63.12 189 THR A O 1
ATOM 1544 N N . SER A 1 190 ? 59.281 -14.196 -61.638 1.00 62.19 190 SER A N 1
ATOM 1545 C CA . SER A 1 190 ? 60.639 -14.619 -61.256 1.00 62.19 190 SER A CA 1
ATOM 1546 C C . SER A 1 190 ? 60.874 -16.117 -61.494 1.00 62.19 190 SER A C 1
ATOM 1548 O O . SER A 1 190 ? 61.941 -16.515 -61.975 1.00 62.19 190 SER A O 1
ATOM 1550 N N . SER A 1 191 ? 59.876 -16.957 -61.203 1.00 61.59 191 SER A N 1
ATOM 1551 C CA . SER A 1 191 ? 59.955 -18.405 -61.432 1.00 61.59 191 SER A CA 1
ATOM 1552 C C . SER A 1 191 ? 59.993 -18.771 -62.924 1.00 61.59 191 SER A C 1
ATOM 1554 O O . SER A 1 191 ? 60.748 -19.666 -63.321 1.00 61.59 191 SER A O 1
ATOM 1556 N N . VAL A 1 192 ? 59.266 -18.021 -63.760 1.00 65.56 192 VAL A N 1
ATOM 1557 C CA . VAL A 1 192 ? 59.249 -18.170 -65.224 1.00 65.56 192 VAL A CA 1
ATOM 1558 C C . VAL A 1 192 ? 60.607 -17.791 -65.822 1.00 65.56 192 VAL A C 1
ATOM 1560 O O . VAL A 1 192 ? 61.193 -18.580 -66.564 1.00 65.56 192 VAL A O 1
ATOM 1563 N N . TRP A 1 193 ? 61.177 -16.649 -65.426 1.00 58.38 193 TRP A N 1
ATOM 1564 C CA . TRP A 1 193 ? 62.515 -16.229 -65.864 1.00 58.38 193 TRP A CA 1
ATOM 1565 C C . TRP A 1 193 ? 63.612 -17.209 -65.425 1.00 58.38 193 TRP A C 1
ATOM 1567 O O . TRP A 1 193 ? 64.499 -17.550 -66.209 1.00 58.38 193 TRP A O 1
ATOM 1577 N N . LYS A 1 194 ? 63.529 -17.743 -64.199 1.00 58.00 194 LYS A N 1
ATOM 1578 C CA . LYS A 1 194 ? 64.456 -18.777 -63.701 1.00 58.00 194 LYS A CA 1
ATOM 1579 C C . LYS A 1 194 ? 64.343 -20.125 -64.420 1.00 58.00 194 LYS A C 1
ATOM 1581 O O . LYS A 1 194 ? 65.270 -20.932 -64.286 1.00 58.00 194 LYS A O 1
ATOM 1586 N N . SER A 1 195 ? 63.238 -20.396 -65.113 1.00 59.62 195 SER A N 1
ATOM 1587 C CA . SER A 1 195 ? 63.086 -21.586 -65.960 1.00 59.62 195 SER A CA 1
ATOM 1588 C C . SER A 1 195 ? 63.598 -21.337 -67.379 1.00 59.62 195 SER A C 1
ATOM 1590 O O . SER A 1 195 ? 64.276 -22.198 -67.926 1.00 59.62 195 SER A O 1
ATOM 1592 N N . ALA A 1 196 ? 63.371 -20.144 -67.937 1.00 58.34 196 ALA A N 1
ATOM 1593 C CA . ALA A 1 196 ? 63.822 -19.781 -69.284 1.00 58.34 196 ALA A CA 1
ATOM 1594 C C . ALA A 1 196 ? 65.354 -19.686 -69.424 1.00 58.34 196 ALA A C 1
ATOM 1596 O O . ALA A 1 196 ? 65.891 -19.996 -70.477 1.00 58.34 196 ALA A O 1
ATOM 1597 N N . VAL A 1 197 ? 66.069 -19.302 -68.362 1.00 59.34 197 VAL A N 1
ATOM 1598 C CA . VAL A 1 197 ? 67.547 -19.217 -68.355 1.00 59.34 197 VAL A CA 1
ATOM 1599 C C . VAL A 1 197 ? 68.221 -20.597 -68.201 1.00 59.34 197 VAL A C 1
ATOM 1601 O O . VAL A 1 197 ? 69.440 -20.708 -68.279 1.00 59.34 197 VAL A O 1
ATOM 1604 N N . ARG A 1 198 ? 67.445 -21.662 -67.957 1.00 55.56 198 ARG A N 1
ATOM 1605 C CA . ARG A 1 198 ? 67.947 -23.025 -67.706 1.00 55.56 198 ARG A CA 1
ATOM 1606 C C . ARG A 1 198 ? 67.716 -24.014 -68.857 1.00 55.56 198 ARG A C 1
ATOM 1608 O O . ARG A 1 198 ? 68.030 -25.190 -68.678 1.00 55.56 198 ARG A O 1
ATOM 1615 N N . ALA A 1 199 ? 67.177 -23.547 -69.980 1.00 50.47 199 ALA A N 1
ATOM 1616 C CA . ALA A 1 199 ? 67.050 -24.282 -71.240 1.00 50.47 199 ALA A CA 1
ATOM 1617 C C . ALA A 1 199 ? 68.120 -23.802 -72.228 1.00 50.47 199 ALA A C 1
ATOM 1619 O O . ALA A 1 199 ? 68.614 -24.653 -72.999 1.00 50.47 199 ALA A O 1
#

Secondary structure (DSSP, 8-state):
----------S---S-HHHHHHHHHHHHHHHHHHHHHHHHHHHHTTTS-HHHHHHHHHHHHHHHHHHHHHHHHHHHHHHS--HHHHHHHHHIIIIIIHHHHHHHHH-GGG---HHHHHHHHHHHHHHHHHHHHHHHHHHHHHHHHHHHHHHHHHHHHHHHS-HHHHHHHHHHHHHHHHHHHHHHHHHHHHHHHHHHTT-

Solvent-accessible surface area (backbone atoms only — not comparable to full-atom values): 11196 Å² total; per-residue (Å²): 138,82,80,76,78,72,80,71,83,78,81,81,75,80,48,62,64,70,48,53,55,51,50,53,54,47,62,65,44,46,63,54,53,51,52,51,53,50,55,53,47,60,76,40,57,87,79,55,58,68,70,59,51,53,51,50,54,50,46,54,53,50,53,51,53,52,49,55,54,34,54,50,25,46,53,48,14,35,74,66,63,37,62,68,38,38,49,47,26,49,47,46,46,60,67,52,46,46,56,51,51,47,54,68,73,67,40,67,92,69,64,74,45,72,66,61,52,52,55,50,50,54,51,48,54,55,48,53,53,46,48,54,47,48,49,54,52,50,54,52,46,54,52,51,51,55,51,52,53,53,51,51,52,51,52,52,52,58,70,65,49,54,70,62,57,58,54,49,51,52,51,51,52,52,53,51,52,53,52,52,54,52,51,53,51,51,52,51,51,53,54,50,54,64,51,64,79,72,113

Sequence (199 aa):
MTVFFSVSSDNEIVSSLPLQMSLYFNLWFFPFWWASSIAMLQLKYSVLPDYYKFILVTSIILTSLIEVIRLYLGYMGNLQEKVPELAGFWLLSLLLQVPLILFLLLNEGLRIQPLERAVNIIFVVFLVFQVITAFLALKRMVNQLATHFHLHEFDHLDAHLPSDNLACQARRLETAGIMGQQVEELHSTSSVWKSAVRA

Nearest PDB structures (foldseek):
  3i9y-assembly1_A  TM=3.296E-01  e=6.205E+00  Vibrio parahaemolyticus

InterPro domains:
  IPR019184 Uncharacterised protein family, transmembrane-17 [PF09799] (21-127)
  IPR019184 Uncharacterised protein family, transmembrane-17 [PTHR13531] (8-149)

Mean predicted aligned error: 14.86 Å

Foldseek 3Di:
DDPPPPPPPPPPDQFLPQLVVLLVVVVVLLVVLLVLLVVLLVVCVVPADPVVNVVSVVLSVQLSVLSVLLSVLSVCCRVVVDLVSLVVNLCSLVPPVVVSLVCLQVPVSNVQDPSNNVSSVVVVVSSVSNNVSSVVSNVVSVVVVVVVVVVVVVVVVVVPPPPCVVVVVVVVVVVVVVVVVVVVVVVVVVVVVVVVVVD

Organism: Laticauda laticaudata (NCBI:txid8630)

Radius of gyration: 34.96 Å; Cα contacts (8 Å, |Δi|>4): 100; chains: 1; bounding box: 87×36×97 Å

pLDDT: mean 74.72, std 13.98, range [35.59, 93.31]